Protein AF-D8TR05-F1 (afdb_monomer_lite)

Secondary structure (DSSP, 8-state):
---HHHHHHHHHHHHHHHHHHHHHTTTTPBS-GGG--TTS---TT-TT-GGGGTT-S----HHHHHHHHHHHTHHHHSS---S--HHHHHHT---EESSGGG--TT-EEEEEEEESSTTSPP-GGGEEEEEEEEETTTSBEEEE---TTSB-EEESBS----SSEEEEEEEEE--HHHHTT----S-GGGGS--PPPHHHHHHHHHHHHHHHHSS-------

Organism: NCBI:txid3068

Sequence (222 aa):
MPDNNAWEEERRARLRALFVETAKGFIGVPYARKHHDQHHCTCEGCSTSGRQLYHSPMFLDCCGLVRRVARALHPELGFRLGPGNQAYQYDTLPIRLANAAQLKPGDLVFYSGTYYDPGSRRHAFDMTHVEIFVGGHSGEATIGSRERYKWVMQYDSYRFKSQRWKLHSYHFCSIDSWLDGLCVPQHPELWRPRRRSKQQQDQQGSAEARERRGGSAAGGRL

pLDDT: mean 85.29, std 18.31, range [36.19, 98.81]

Radius of gyration: 23.06 Å; chains: 1; bounding box: 78×63×52 Å

Foldseek 3Di:
DPDPVVVLVVLLVVVLVQLLVLLVVFFQAAADLVLADCPFDDDDPPPRHQNVNNPPPDHAAQQRSSQVSLQVCCVQLVDHDDPDGPVLVVQQFPAWDPDLLPDDQQWKKWWAFAWPDPPDDADPVNTDGMWTAHCPPLHAKTFGNQDNRGGTDIDSHPDDDHPTTDTDDIIITGCVCSSVSRRDGPCVVSVDPPDDPVVVVVVVVVVVVVVVVVPPPDDDDD

InterPro domains:
  IPR038765 Papain-like cysteine peptidase superfamily [SSF54001] (16-137)

Structure (mmCIF, N/CA/C/O backbone):
data_AF-D8TR05-F1
#
_entry.id   AF-D8TR05-F1
#
loop_
_atom_site.group_PDB
_atom_site.id
_atom_site.type_symbol
_atom_site.label_atom_id
_atom_site.label_alt_id
_atom_site.label_comp_id
_atom_site.label_asym_id
_atom_site.label_entity_id
_atom_site.label_seq_id
_atom_site.pdbx_PDB_ins_code
_atom_site.Cartn_x
_atom_site.Cartn_y
_atom_site.Cartn_z
_atom_site.occupancy
_atom_site.B_iso_or_equiv
_atom_site.auth_seq_id
_atom_site.auth_comp_id
_atom_site.auth_asym_id
_atom_site.auth_atom_id
_atom_site.pdbx_PDB_model_num
ATOM 1 N N . MET A 1 1 ? -19.909 4.948 33.176 1.00 48.06 1 MET A N 1
ATOM 2 C CA . MET A 1 1 ? -18.892 4.268 32.352 1.00 48.06 1 MET A CA 1
ATOM 3 C C . MET A 1 1 ? -18.858 5.010 31.032 1.00 48.06 1 MET A C 1
ATOM 5 O O . MET A 1 1 ? -19.927 5.109 30.440 1.00 48.06 1 MET A O 1
ATOM 9 N N . PRO A 1 2 ? -17.740 5.636 30.630 1.00 53.16 2 PRO A N 1
ATOM 10 C CA . PRO A 1 2 ? -17.643 6.196 29.286 1.00 53.16 2 PRO A CA 1
ATOM 11 C C . PRO A 1 2 ? -17.927 5.094 28.259 1.00 53.16 2 PRO A C 1
ATOM 13 O O . PRO A 1 2 ? -17.635 3.922 28.503 1.00 53.16 2 PRO A O 1
ATOM 16 N N . ASP A 1 3 ? -18.578 5.478 27.167 1.00 67.56 3 ASP A N 1
ATOM 17 C CA . ASP A 1 3 ? -19.047 4.572 26.126 1.00 67.56 3 ASP A CA 1
ATOM 18 C C . ASP A 1 3 ? -17.848 3.841 25.501 1.00 67.56 3 ASP A C 1
ATOM 20 O O . ASP A 1 3 ? -16.981 4.463 24.884 1.00 67.56 3 ASP A O 1
ATOM 24 N N . ASN A 1 4 ? -17.763 2.524 25.714 1.00 74.88 4 ASN A N 1
ATOM 25 C CA . ASN A 1 4 ? -16.612 1.696 25.334 1.00 74.88 4 ASN A CA 1
ATOM 26 C C . ASN A 1 4 ? -16.317 1.781 23.822 1.00 74.88 4 ASN A C 1
ATOM 28 O O . ASN A 1 4 ? -15.189 1.561 23.390 1.00 74.88 4 ASN A O 1
ATOM 32 N N . ASN A 1 5 ? -17.326 2.145 23.024 1.00 81.00 5 ASN A N 1
ATOM 33 C CA . ASN A 1 5 ? -17.203 2.318 21.583 1.00 81.00 5 ASN A CA 1
ATOM 34 C C . ASN A 1 5 ? -16.422 3.587 21.188 1.00 81.00 5 ASN A C 1
ATOM 36 O O . ASN A 1 5 ? -15.602 3.545 20.275 1.00 81.00 5 ASN A O 1
ATOM 40 N N . ALA A 1 6 ? -16.609 4.702 21.904 1.00 87.12 6 ALA A N 1
ATOM 41 C CA . ALA A 1 6 ? -15.938 5.965 21.580 1.00 87.12 6 ALA A CA 1
ATOM 42 C C . ALA A 1 6 ? -14.413 5.865 21.757 1.00 87.12 6 ALA A C 1
ATOM 44 O O . ALA A 1 6 ? -13.647 6.341 20.920 1.00 87.12 6 ALA A O 1
ATOM 45 N N . TRP A 1 7 ? -13.964 5.178 22.813 1.00 88.31 7 TRP A N 1
ATOM 46 C CA . TRP A 1 7 ? -12.537 4.961 23.060 1.00 88.31 7 TRP A CA 1
ATOM 47 C C . TRP A 1 7 ? -11.876 4.088 21.982 1.00 88.31 7 TRP A C 1
ATOM 49 O O . TRP A 1 7 ? -10.757 4.377 21.553 1.00 88.31 7 TRP A O 1
ATOM 59 N N . GLU A 1 8 ? -12.558 3.043 21.506 1.00 90.38 8 GLU A N 1
ATOM 60 C CA . GLU A 1 8 ? -12.042 2.191 20.428 1.00 90.38 8 GLU A CA 1
ATOM 61 C C . GLU A 1 8 ? -11.934 2.949 19.099 1.00 90.38 8 GLU A C 1
ATOM 63 O O . GLU A 1 8 ? -10.938 2.817 18.381 1.00 90.38 8 GLU A O 1
ATOM 68 N N . GLU A 1 9 ? -12.915 3.793 18.779 1.00 92.19 9 GLU A N 1
ATOM 69 C CA . GLU A 1 9 ? -12.875 4.645 17.587 1.00 92.19 9 GLU A CA 1
ATOM 70 C C . GLU A 1 9 ? -11.710 5.645 17.640 1.00 92.19 9 GLU A C 1
ATOM 72 O O . GLU A 1 9 ? -10.947 5.757 16.673 1.00 92.19 9 GLU A O 1
ATOM 77 N N . GLU A 1 10 ? -11.502 6.307 18.782 1.00 94.62 10 GLU A N 1
ATOM 78 C CA . GLU A 1 10 ? -10.351 7.190 19.007 1.00 94.62 10 GLU A CA 1
ATOM 79 C C . GLU A 1 10 ? -9.020 6.433 18.904 1.00 94.62 10 GLU A C 1
ATOM 81 O O . GLU A 1 10 ? -8.076 6.893 18.247 1.00 94.62 10 GLU A O 1
ATOM 86 N N . ARG A 1 11 ? -8.939 5.234 19.496 1.00 95.50 11 ARG A N 1
ATOM 87 C CA . ARG A 1 11 ? -7.759 4.365 19.410 1.00 95.50 11 ARG A CA 1
ATOM 88 C C . ARG A 1 11 ? -7.450 4.011 17.956 1.00 95.50 11 ARG A C 1
ATOM 90 O O . ARG A 1 11 ? -6.298 4.164 17.535 1.00 95.50 11 ARG A O 1
ATOM 97 N N . ARG A 1 12 ? -8.446 3.579 17.176 1.00 96.44 12 ARG A N 1
ATOM 98 C CA . ARG A 1 12 ? -8.283 3.264 15.746 1.00 96.44 12 ARG A CA 1
ATOM 99 C C . ARG A 1 12 ? -7.845 4.487 14.953 1.00 96.44 12 ARG A C 1
ATOM 101 O O . ARG A 1 12 ? -6.897 4.386 14.176 1.00 96.44 12 ARG A O 1
ATOM 108 N N . ALA A 1 13 ? -8.474 5.641 15.167 1.00 97.00 13 ALA A N 1
ATOM 109 C CA . ALA A 1 13 ? -8.104 6.884 14.495 1.00 97.00 13 ALA A CA 1
ATOM 110 C C . ALA A 1 13 ? -6.637 7.261 14.768 1.00 97.00 13 ALA A C 1
ATOM 112 O O . ALA A 1 13 ? -5.890 7.566 13.834 1.00 97.00 13 ALA A O 1
ATOM 113 N N . ARG A 1 14 ? -6.188 7.143 16.024 1.00 97.88 14 ARG A N 1
ATOM 114 C CA . ARG A 1 14 ? -4.791 7.384 16.412 1.00 97.88 14 ARG A CA 1
ATOM 115 C C . ARG A 1 14 ? -3.824 6.416 15.731 1.00 97.88 14 ARG A C 1
ATOM 117 O O . ARG A 1 14 ? -2.815 6.849 15.178 1.00 97.88 14 ARG A O 1
ATOM 12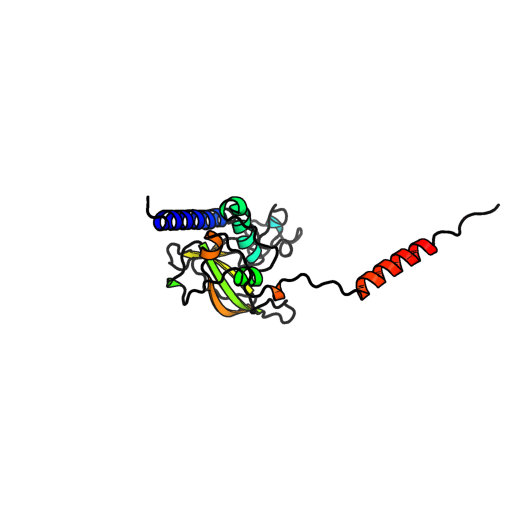4 N N . LEU A 1 15 ? -4.111 5.113 15.757 1.00 98.25 15 LEU A N 1
ATOM 125 C CA . LEU A 1 15 ? -3.249 4.098 15.136 1.00 98.25 15 LEU A CA 1
ATOM 126 C C . LEU A 1 15 ? -3.170 4.266 13.617 1.00 98.25 15 LEU A C 1
ATOM 128 O O . LEU A 1 15 ? -2.102 4.122 13.026 1.00 98.25 15 LEU A O 1
ATOM 132 N N . ARG A 1 16 ? -4.287 4.629 12.991 1.00 98.31 16 ARG A N 1
ATOM 133 C CA . ARG A 1 16 ? -4.364 4.945 11.569 1.00 98.31 16 ARG A CA 1
ATOM 134 C C . ARG A 1 16 ? -3.500 6.154 11.208 1.00 98.31 16 ARG A C 1
ATOM 136 O O . ARG A 1 16 ? -2.728 6.081 10.252 1.00 98.31 16 ARG A O 1
ATOM 143 N N . ALA A 1 17 ? -3.569 7.228 11.995 1.00 98.19 17 ALA A N 1
ATOM 144 C CA . ALA A 1 17 ? -2.701 8.391 11.823 1.00 98.19 17 ALA A CA 1
ATOM 145 C C . ALA A 1 17 ? -1.217 8.011 11.974 1.00 98.19 17 ALA A C 1
ATOM 147 O O . ALA A 1 17 ? -0.410 8.337 11.106 1.00 98.19 17 ALA A O 1
ATOM 148 N N . LEU A 1 18 ? -0.869 7.233 13.008 1.00 98.31 18 LEU A N 1
ATOM 149 C CA . LEU A 1 18 ? 0.494 6.726 13.209 1.00 98.31 18 LEU A CA 1
ATOM 150 C C . LEU A 1 18 ? 0.981 5.873 12.033 1.00 98.31 18 LEU A C 1
ATOM 152 O O . LEU A 1 18 ? 2.141 5.991 11.642 1.00 98.31 18 LEU A O 1
ATOM 156 N N . PHE A 1 19 ? 0.118 5.043 11.444 1.00 98.62 19 PHE A N 1
ATOM 157 C CA . PHE A 1 19 ? 0.453 4.234 10.270 1.00 98.62 19 PHE A CA 1
ATOM 158 C C . PHE A 1 19 ? 0.841 5.110 9.075 1.00 98.62 19 PHE A C 1
ATOM 160 O O . PHE A 1 19 ? 1.867 4.867 8.436 1.00 98.62 19 PHE A O 1
ATOM 167 N N . VAL A 1 20 ? 0.066 6.165 8.808 1.00 98.50 20 VAL A N 1
ATOM 168 C CA . VAL A 1 20 ? 0.349 7.126 7.732 1.00 98.50 20 VAL A CA 1
ATOM 169 C C . VAL A 1 20 ? 1.626 7.921 8.007 1.00 98.50 20 VAL A C 1
ATOM 171 O O . VAL A 1 20 ? 2.479 8.011 7.126 1.00 98.50 20 VAL A O 1
ATOM 174 N N . GLU A 1 21 ? 1.803 8.459 9.214 1.00 98.38 21 GLU A N 1
ATOM 175 C CA . GLU A 1 21 ? 3.010 9.219 9.576 1.00 98.38 21 GLU A CA 1
ATOM 176 C C . GLU A 1 21 ? 4.272 8.351 9.513 1.00 98.38 21 GLU A C 1
ATOM 178 O O . GLU A 1 21 ? 5.294 8.749 8.952 1.00 98.38 21 GLU A O 1
ATOM 183 N N . THR A 1 22 ? 4.178 7.106 9.977 1.00 98.38 22 THR A N 1
ATOM 184 C CA . THR A 1 22 ? 5.267 6.132 9.859 1.00 98.38 22 THR A CA 1
ATOM 185 C C . THR A 1 22 ? 5.601 5.849 8.393 1.00 98.38 22 THR A C 1
ATOM 187 O O . THR A 1 22 ? 6.774 5.752 8.038 1.00 98.38 22 THR A O 1
ATOM 190 N N . ALA A 1 23 ? 4.597 5.747 7.515 1.00 98.44 23 ALA A N 1
ATOM 191 C CA . ALA A 1 23 ? 4.811 5.572 6.079 1.00 98.44 23 ALA A CA 1
ATOM 192 C C . ALA A 1 23 ? 5.511 6.777 5.435 1.00 98.44 23 ALA A C 1
ATOM 194 O O . ALA A 1 23 ? 6.424 6.586 4.628 1.00 98.44 23 ALA A O 1
ATOM 195 N N . LYS A 1 24 ? 5.136 8.005 5.821 1.00 98.12 24 LYS A N 1
ATOM 196 C CA . LYS A 1 24 ? 5.794 9.239 5.358 1.00 98.12 24 LYS A CA 1
ATOM 197 C C . LYS A 1 24 ? 7.275 9.276 5.733 1.00 98.12 24 LYS A C 1
ATOM 199 O O . LYS A 1 24 ? 8.087 9.699 4.917 1.00 98.12 24 LYS A O 1
ATOM 204 N N . GLY A 1 25 ? 7.644 8.749 6.903 1.00 97.81 25 GLY A N 1
ATOM 205 C CA . GLY A 1 25 ? 9.042 8.630 7.336 1.00 97.81 25 GLY A CA 1
ATOM 206 C C . GLY A 1 25 ? 9.928 7.754 6.436 1.00 97.81 25 GLY A C 1
ATOM 207 O O . GLY A 1 25 ? 11.150 7.819 6.540 1.00 97.81 25 GLY A O 1
ATOM 208 N N . PHE A 1 26 ? 9.342 6.953 5.539 1.00 97.00 26 PHE A N 1
ATOM 209 C CA . PHE A 1 26 ? 10.082 6.150 4.560 1.00 97.00 26 PHE A CA 1
ATOM 210 C C . PHE A 1 26 ? 10.180 6.791 3.170 1.00 97.00 26 PHE A C 1
ATOM 212 O O . PHE A 1 26 ? 10.792 6.187 2.288 1.00 97.00 26 PHE A O 1
ATOM 219 N N . ILE A 1 27 ? 9.611 7.980 2.944 1.00 95.31 27 ILE A N 1
ATOM 220 C CA . ILE A 1 27 ? 9.782 8.706 1.678 1.00 95.31 27 ILE A CA 1
ATOM 221 C C . ILE A 1 27 ? 11.279 8.946 1.430 1.00 95.31 27 ILE A C 1
ATOM 223 O O . ILE A 1 27 ? 12.020 9.329 2.330 1.00 95.31 27 ILE A O 1
ATOM 227 N N . GLY A 1 28 ? 11.731 8.678 0.203 1.00 90.62 28 GLY A N 1
ATOM 228 C CA . GLY A 1 28 ? 13.149 8.744 -0.169 1.00 90.62 28 GLY A CA 1
ATOM 229 C C . GLY A 1 28 ? 13.908 7.421 -0.034 1.00 90.62 28 GLY A C 1
ATOM 230 O O . GLY A 1 28 ? 15.005 7.299 -0.575 1.00 90.62 28 GLY A O 1
ATOM 231 N N . VAL A 1 29 ? 13.333 6.389 0.602 1.00 92.31 29 VAL A N 1
ATOM 232 C CA . VAL A 1 29 ? 13.989 5.074 0.689 1.00 92.31 29 VAL A CA 1
ATOM 233 C C . VAL A 1 29 ? 13.988 4.371 -0.679 1.00 92.31 29 VAL A C 1
ATOM 235 O O . VAL A 1 29 ? 12.915 4.190 -1.257 1.00 92.31 29 VAL A O 1
ATOM 238 N N . PRO A 1 30 ? 15.144 3.927 -1.204 1.00 90.44 30 PRO A N 1
ATOM 239 C CA . PRO A 1 30 ? 15.249 3.341 -2.544 1.00 90.44 30 PRO A CA 1
ATOM 240 C C . PRO A 1 30 ? 14.467 2.038 -2.747 1.00 90.44 30 PRO A C 1
ATOM 242 O O . PRO A 1 30 ? 14.275 1.245 -1.818 1.00 90.44 30 PRO A O 1
ATOM 245 N N . TYR A 1 31 ? 14.070 1.766 -3.991 1.00 88.00 31 TYR A N 1
ATOM 246 C CA . TYR A 1 31 ? 13.418 0.513 -4.369 1.00 88.00 31 TYR A CA 1
ATOM 247 C C . TYR A 1 31 ? 14.422 -0.649 -4.409 1.00 88.00 31 TYR A C 1
ATOM 249 O O . TYR A 1 31 ? 15.450 -0.550 -5.047 1.00 88.00 31 TYR A O 1
ATOM 257 N N . ALA A 1 32 ? 14.117 -1.784 -3.771 1.00 82.31 32 ALA A N 1
ATOM 258 C CA . ALA A 1 32 ? 14.878 -3.052 -3.784 1.00 82.31 32 ALA A CA 1
ATOM 259 C C . ALA A 1 32 ? 16.314 -3.046 -4.380 1.00 82.31 32 ALA A C 1
ATOM 261 O O . ALA A 1 32 ? 16.506 -3.044 -5.598 1.00 82.31 32 ALA A O 1
ATOM 262 N N . ARG A 1 33 ? 17.317 -3.249 -3.513 1.00 83.12 33 ARG A N 1
ATOM 263 C CA . ARG A 1 33 ? 18.763 -3.196 -3.810 1.00 83.12 33 ARG A CA 1
ATOM 264 C C . ARG A 1 33 ? 19.224 -3.816 -5.130 1.00 83.12 33 ARG A C 1
ATOM 266 O O . ARG A 1 33 ? 20.104 -3.262 -5.765 1.00 83.12 33 ARG A O 1
ATOM 273 N N . LYS A 1 34 ? 18.640 -4.938 -5.567 1.00 81.31 34 LYS A N 1
ATOM 274 C CA . LYS A 1 34 ? 19.016 -5.635 -6.817 1.00 81.31 34 LYS A CA 1
ATOM 275 C C . LYS A 1 34 ? 18.894 -4.785 -8.092 1.00 81.31 34 LYS A C 1
ATOM 277 O O . LYS A 1 34 ? 19.379 -5.199 -9.136 1.00 81.31 34 LYS A O 1
ATOM 282 N N . HIS A 1 35 ? 18.178 -3.663 -8.033 1.00 76.31 35 HIS A N 1
ATOM 283 C CA . HIS A 1 35 ? 18.024 -2.727 -9.149 1.00 76.31 35 HIS A CA 1
ATOM 284 C C . HIS A 1 35 ? 19.043 -1.580 -9.122 1.00 76.31 35 HIS A C 1
ATOM 286 O O . HIS A 1 35 ? 19.056 -0.748 -10.026 1.00 76.31 35 HIS A O 1
ATOM 292 N N . HIS A 1 36 ? 19.905 -1.564 -8.108 1.00 71.94 36 HIS A N 1
ATOM 293 C CA . HIS A 1 36 ? 20.973 -0.603 -7.913 1.00 71.94 36 HIS A CA 1
ATOM 294 C C . HI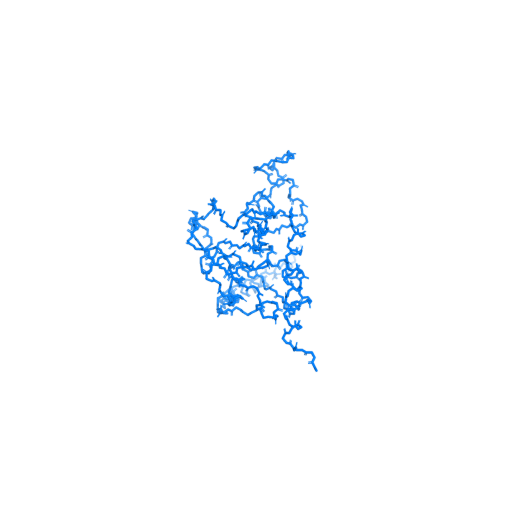S A 1 36 ? 22.307 -1.334 -8.088 1.00 71.94 36 HIS A C 1
ATOM 296 O O . HIS A 1 36 ? 22.506 -2.411 -7.528 1.00 71.94 36 HIS A O 1
ATOM 302 N N . ASP A 1 37 ? 23.207 -0.770 -8.886 1.00 67.31 37 ASP A N 1
ATOM 303 C CA . ASP A 1 37 ? 24.504 -1.363 -9.224 1.00 67.31 37 ASP A CA 1
ATOM 304 C C . ASP A 1 37 ? 25.613 -0.374 -8.854 1.00 67.31 37 ASP A C 1
ATOM 306 O O . ASP A 1 37 ? 25.506 0.818 -9.142 1.00 67.31 37 ASP A O 1
ATOM 310 N N . GLN A 1 38 ? 26.680 -0.874 -8.228 1.00 62.81 38 GLN A N 1
ATOM 311 C CA . GLN A 1 38 ? 27.861 -0.110 -7.834 1.00 62.81 38 GLN A CA 1
ATOM 312 C C . GLN A 1 38 ? 28.639 0.466 -9.026 1.00 62.81 38 GLN A C 1
ATOM 314 O O . GLN A 1 38 ? 29.563 1.239 -8.791 1.00 62.81 38 GLN A O 1
ATOM 319 N N . HIS A 1 39 ? 28.309 0.141 -10.281 1.00 61.50 39 HIS A N 1
ATOM 320 C CA . HIS A 1 39 ? 29.028 0.616 -11.470 1.00 61.50 39 HIS A CA 1
ATOM 321 C C . HIS A 1 39 ? 28.195 1.441 -12.463 1.00 61.50 39 HIS A C 1
ATOM 323 O O . HIS A 1 39 ? 28.768 2.140 -13.300 1.00 61.50 39 HIS A O 1
ATOM 329 N N . HIS A 1 40 ? 26.868 1.480 -12.320 1.00 52.91 40 HIS A N 1
ATOM 330 C CA . HIS A 1 40 ? 25.990 2.228 -13.226 1.00 52.91 40 HIS A CA 1
ATOM 331 C C . HIS A 1 40 ? 25.840 3.710 -12.816 1.00 52.91 40 HIS A C 1
ATOM 333 O O . HIS A 1 40 ? 24.881 4.074 -12.143 1.00 52.91 40 HIS A O 1
ATOM 339 N N . CYS A 1 41 ? 26.765 4.560 -13.292 1.00 53.72 41 CYS A N 1
ATOM 340 C CA . CYS A 1 41 ? 26.675 6.038 -13.383 1.00 53.72 41 CYS A CA 1
ATOM 341 C C . CYS A 1 41 ? 26.891 6.892 -12.105 1.00 53.72 41 CYS A C 1
ATOM 343 O O . CYS A 1 41 ? 26.495 6.525 -11.010 1.00 53.72 41 CYS A O 1
ATOM 345 N N . THR A 1 42 ? 27.538 8.055 -12.235 1.00 49.56 42 THR A N 1
ATOM 346 C CA . THR A 1 42 ? 27.980 8.931 -11.125 1.00 49.56 42 THR A CA 1
ATOM 347 C C . THR A 1 42 ? 27.211 10.250 -10.978 1.00 49.56 42 THR A C 1
ATOM 349 O O . THR A 1 42 ? 27.560 11.030 -10.097 1.00 49.56 42 THR A O 1
ATOM 352 N N . CYS A 1 43 ? 26.196 10.541 -11.799 1.00 51.47 43 CYS A N 1
ATOM 353 C CA . CYS A 1 43 ? 25.499 11.830 -11.727 1.00 51.47 43 CYS A CA 1
ATOM 354 C C . CYS A 1 43 ? 24.353 11.856 -10.700 1.00 51.47 43 CYS A C 1
ATOM 356 O O . CYS A 1 43 ? 23.596 10.892 -10.556 1.00 51.47 43 CYS A O 1
ATOM 358 N N . GLU A 1 44 ? 24.223 12.992 -10.007 1.00 45.12 44 GLU A N 1
ATOM 359 C CA . GLU A 1 44 ? 23.048 13.341 -9.202 1.00 45.12 44 GLU A CA 1
ATOM 360 C C . GLU A 1 44 ? 21.808 13.472 -10.083 1.00 45.12 44 GLU A C 1
ATOM 362 O O . GLU A 1 44 ? 21.834 14.128 -11.120 1.00 45.12 44 GLU A O 1
ATOM 367 N N . GLY A 1 45 ? 20.710 12.834 -9.669 1.00 49.81 45 GLY A N 1
ATOM 368 C CA . GLY A 1 45 ? 19.403 13.007 -10.311 1.00 49.81 45 GLY A CA 1
ATOM 369 C C . GLY A 1 45 ? 19.181 12.217 -11.605 1.00 49.81 45 GLY A C 1
ATOM 370 O O . GLY A 1 45 ? 18.198 12.461 -12.304 1.00 49.81 45 GLY A O 1
ATOM 371 N N . CYS A 1 46 ? 20.038 11.248 -11.935 1.00 52.84 46 CYS A N 1
ATOM 372 C CA . CYS A 1 46 ? 19.822 10.395 -13.101 1.00 52.84 46 CYS A CA 1
ATOM 373 C C . CYS A 1 46 ? 18.591 9.495 -12.911 1.00 52.84 46 CYS A C 1
ATOM 375 O O . CYS A 1 46 ? 18.605 8.552 -12.120 1.00 52.84 46 CYS A O 1
ATOM 377 N N . SER A 1 47 ? 17.532 9.741 -13.681 1.00 48.47 47 SER A N 1
ATOM 378 C CA . SER A 1 47 ? 16.300 8.937 -13.689 1.00 48.47 47 SER A CA 1
ATOM 379 C C . SER A 1 47 ? 16.488 7.505 -14.218 1.00 48.47 47 SER A C 1
ATOM 381 O O . SER A 1 47 ? 15.549 6.708 -14.184 1.00 48.47 47 SER A O 1
ATOM 383 N N . THR A 1 48 ? 17.691 7.165 -14.693 1.00 48.75 48 THR A N 1
ATOM 384 C CA . THR A 1 48 ? 18.018 5.905 -15.373 1.00 48.75 48 THR A CA 1
ATOM 385 C C . THR A 1 48 ? 19.099 5.061 -14.691 1.00 48.75 48 THR A C 1
ATOM 387 O O . THR A 1 48 ? 19.349 3.950 -15.157 1.00 48.75 48 THR A O 1
ATOM 390 N N . SER A 1 49 ? 19.729 5.495 -13.589 1.00 51.78 49 SER A N 1
ATOM 391 C CA . SER A 1 49 ? 20.880 4.756 -13.037 1.00 51.78 49 SER A CA 1
ATOM 392 C C . SER A 1 49 ? 20.981 4.757 -11.506 1.00 51.78 49 SER A C 1
ATOM 394 O O . SER A 1 49 ? 21.165 5.789 -10.868 1.00 51.78 49 SER A O 1
ATOM 396 N N . GLY A 1 50 ? 20.907 3.559 -10.918 1.00 52.25 50 GLY A N 1
ATOM 397 C CA . GLY A 1 50 ? 20.735 3.323 -9.482 1.00 52.25 50 GLY A CA 1
ATOM 398 C C . GLY A 1 50 ? 21.982 3.369 -8.585 1.00 52.25 50 GLY A C 1
ATOM 399 O O . GLY A 1 50 ? 21.861 2.997 -7.419 1.00 52.25 50 GLY A O 1
ATOM 400 N N . ARG A 1 51 ? 23.162 3.788 -9.056 1.00 53.22 51 ARG A N 1
ATOM 401 C CA . ARG A 1 51 ? 24.425 3.689 -8.289 1.00 53.22 51 ARG A CA 1
ATOM 402 C C . ARG A 1 51 ? 24.494 4.561 -7.039 1.00 53.22 51 ARG A C 1
ATOM 404 O O . ARG A 1 51 ? 25.029 4.100 -6.035 1.00 53.22 51 ARG A O 1
ATOM 411 N N . GLN A 1 52 ? 23.910 5.763 -7.050 1.00 58.66 52 GLN A N 1
ATOM 412 C CA . GLN A 1 52 ? 23.918 6.655 -5.875 1.00 58.66 52 GLN A CA 1
ATOM 413 C C . GLN A 1 52 ? 23.240 6.036 -4.646 1.00 58.66 52 GLN A C 1
ATOM 415 O O . GLN A 1 52 ? 23.584 6.342 -3.510 1.00 58.66 52 GLN A O 1
ATOM 420 N N . LEU A 1 53 ? 22.305 5.118 -4.881 1.00 67.19 53 LEU A N 1
ATOM 421 C CA . LEU A 1 53 ? 21.486 4.505 -3.848 1.00 67.19 53 LEU A CA 1
ATOM 422 C C . LEU A 1 53 ? 21.993 3.112 -3.450 1.00 67.19 53 LEU A C 1
ATOM 424 O O . LEU A 1 53 ? 21.457 2.517 -2.526 1.00 67.19 53 LEU A O 1
ATOM 428 N N . TYR A 1 54 ? 23.035 2.572 -4.099 1.00 70.12 54 TYR A N 1
ATOM 429 C CA . TYR A 1 54 ? 23.522 1.207 -3.842 1.00 70.12 54 TYR A CA 1
ATOM 430 C C . TYR A 1 54 ? 24.022 0.993 -2.405 1.00 70.12 54 TYR A C 1
ATOM 432 O O . TYR A 1 54 ? 23.863 -0.094 -1.840 1.00 70.12 54 TYR A O 1
ATOM 440 N N . HIS A 1 55 ? 24.608 2.035 -1.813 1.00 74.75 55 HIS A N 1
ATOM 441 C CA . HIS A 1 55 ? 25.100 2.030 -0.436 1.00 74.75 55 HIS A CA 1
ATOM 442 C C . HIS A 1 55 ? 24.046 2.481 0.583 1.00 74.75 55 HIS A C 1
ATOM 444 O O . HIS A 1 55 ? 24.365 2.609 1.765 1.00 74.75 55 HIS A O 1
ATOM 450 N N . SER A 1 56 ? 22.796 2.710 0.164 1.00 83.19 56 SER A N 1
ATOM 451 C CA . SER A 1 56 ? 21.734 3.074 1.095 1.00 83.19 56 SER A CA 1
ATOM 452 C C . SER A 1 56 ? 21.536 1.978 2.151 1.00 83.19 56 SER A C 1
ATOM 454 O O . SER A 1 56 ? 21.575 0.785 1.839 1.00 83.19 56 SER A O 1
ATOM 456 N N . PRO A 1 57 ? 21.291 2.356 3.417 1.00 87.44 57 PRO A N 1
ATOM 457 C CA . PRO A 1 57 ? 21.175 1.397 4.516 1.00 87.44 57 PRO A CA 1
ATOM 458 C C . PRO A 1 57 ? 19.903 0.542 4.424 1.00 87.44 57 PRO A C 1
ATOM 460 O O . PRO A 1 57 ? 19.786 -0.484 5.094 1.00 87.44 57 PRO A O 1
ATOM 463 N N . MET A 1 58 ? 18.928 0.965 3.615 1.00 90.94 58 MET A N 1
ATOM 464 C CA . MET A 1 58 ? 17.627 0.325 3.490 1.00 90.94 58 MET A CA 1
ATOM 465 C C . MET A 1 58 ? 17.104 0.429 2.064 1.00 90.94 58 MET A C 1
ATOM 467 O O . MET A 1 58 ? 17.320 1.427 1.386 1.00 90.94 58 MET A O 1
ATOM 471 N N . PHE A 1 59 ? 16.370 -0.602 1.653 1.00 92.44 59 PHE A N 1
ATOM 472 C CA . PHE A 1 59 ? 15.633 -0.641 0.400 1.00 92.44 59 PHE A CA 1
ATOM 473 C C . PHE A 1 59 ? 14.254 -1.233 0.657 1.00 92.44 59 PHE A C 1
ATOM 475 O O . PHE A 1 59 ? 14.136 -2.219 1.390 1.00 92.44 59 PHE A O 1
ATOM 482 N N . LEU A 1 60 ? 13.224 -0.668 0.038 1.00 94.19 60 LEU A N 1
ATOM 483 C CA . LEU A 1 60 ? 11.840 -1.089 0.230 1.00 94.19 60 LEU A CA 1
ATOM 484 C C . LEU A 1 60 ? 11.162 -1.254 -1.128 1.00 94.19 60 LEU A C 1
ATOM 486 O O . LEU A 1 60 ? 10.980 -0.292 -1.867 1.00 94.19 60 LEU A O 1
ATOM 490 N N . ASP A 1 61 ? 10.774 -2.486 -1.460 1.00 94.94 61 ASP A N 1
ATOM 491 C CA . ASP A 1 61 ? 9.770 -2.720 -2.501 1.00 94.94 61 ASP A CA 1
ATOM 492 C C . ASP A 1 61 ? 8.357 -2.423 -1.961 1.00 94.94 61 ASP A C 1
ATOM 494 O O . ASP A 1 61 ? 8.186 -2.020 -0.810 1.00 94.94 61 ASP A O 1
ATOM 498 N N . CYS A 1 62 ? 7.326 -2.593 -2.790 1.00 96.25 62 CYS A N 1
ATOM 499 C CA . CYS A 1 62 ? 5.954 -2.221 -2.438 1.00 96.25 62 CYS A CA 1
ATOM 500 C C . CYS A 1 62 ? 5.435 -2.925 -1.175 1.00 96.25 62 CYS A C 1
ATOM 502 O O . CYS A 1 62 ? 5.003 -2.271 -0.227 1.00 96.25 62 CYS A O 1
ATOM 504 N N . CYS A 1 63 ? 5.551 -4.253 -1.104 1.00 97.25 63 CYS A N 1
ATOM 505 C CA . CYS A 1 63 ? 5.170 -4.997 0.096 1.00 97.25 63 CYS A CA 1
ATOM 506 C C . CYS A 1 63 ? 6.170 -4.799 1.249 1.00 97.25 63 CYS A C 1
ATOM 508 O O . CYS A 1 63 ? 5.788 -4.857 2.417 1.00 97.25 63 CYS A O 1
ATOM 510 N N . GLY A 1 64 ? 7.444 -4.545 0.947 1.00 97.44 64 GLY A N 1
ATOM 511 C CA . GLY A 1 64 ? 8.501 -4.160 1.877 1.00 97.44 64 GLY A CA 1
ATOM 512 C C . GLY A 1 64 ? 8.154 -2.923 2.678 1.00 97.44 64 GLY A C 1
ATOM 513 O O . GLY A 1 64 ? 8.263 -2.967 3.902 1.00 97.44 64 GLY A O 1
ATOM 514 N N . LEU A 1 65 ? 7.677 -1.877 2.005 1.00 98.25 65 LEU A N 1
ATOM 515 C CA . LEU A 1 65 ? 7.218 -0.638 2.624 1.00 98.25 65 LEU A CA 1
ATOM 516 C C . LEU A 1 65 ? 6.097 -0.906 3.632 1.00 98.25 65 LEU A C 1
ATOM 518 O O . LEU A 1 65 ? 6.279 -0.652 4.820 1.00 98.25 65 LEU A O 1
ATOM 522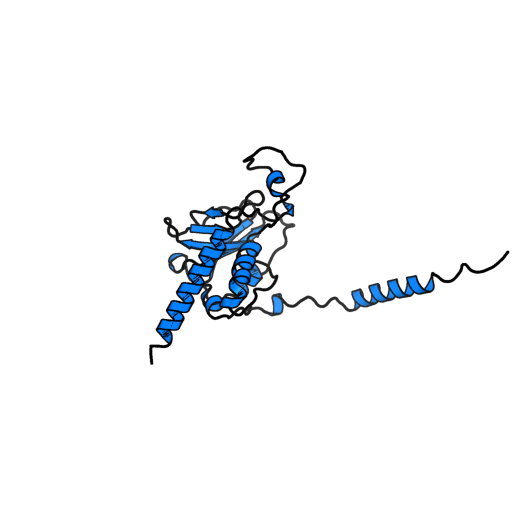 N N . VAL A 1 66 ? 4.988 -1.507 3.190 1.00 98.50 66 VAL A N 1
ATOM 523 C CA . VAL A 1 66 ? 3.840 -1.828 4.061 1.00 98.50 66 VAL A CA 1
ATOM 524 C C . VAL A 1 66 ? 4.277 -2.683 5.252 1.00 98.50 66 VAL A C 1
ATOM 526 O O . VAL A 1 66 ? 3.916 -2.418 6.398 1.00 98.50 66 VAL A O 1
ATOM 529 N N . ARG A 1 67 ? 5.126 -3.689 5.006 1.00 98.25 67 ARG A N 1
ATOM 530 C CA . ARG A 1 67 ? 5.649 -4.565 6.059 1.00 98.25 67 ARG A CA 1
ATOM 531 C C . ARG A 1 67 ? 6.513 -3.813 7.056 1.00 98.25 67 ARG A C 1
ATOM 533 O O . ARG A 1 67 ? 6.459 -4.118 8.244 1.00 98.25 67 ARG A O 1
ATOM 540 N N . ARG A 1 68 ? 7.345 -2.886 6.586 1.00 97.75 68 ARG A N 1
ATOM 541 C CA . ARG A 1 68 ? 8.224 -2.096 7.443 1.00 97.75 68 ARG A CA 1
ATOM 542 C C . ARG A 1 68 ? 7.410 -1.153 8.324 1.00 97.75 68 ARG A C 1
ATOM 544 O O . ARG A 1 68 ? 7.683 -1.123 9.518 1.00 97.75 68 ARG A O 1
ATOM 551 N N . VAL A 1 69 ? 6.393 -0.494 7.766 1.00 98.44 69 VAL A N 1
ATOM 552 C CA . VAL A 1 69 ? 5.453 0.366 8.504 1.00 98.44 69 VAL A CA 1
ATOM 553 C C . VAL A 1 69 ? 4.718 -0.432 9.583 1.00 98.44 69 VAL A C 1
ATOM 555 O O . VAL A 1 69 ? 4.841 -0.118 10.762 1.00 98.44 69 VAL A O 1
ATOM 558 N N . ALA A 1 70 ? 4.056 -1.535 9.217 1.00 98.12 70 ALA A N 1
ATOM 559 C CA . ALA A 1 70 ? 3.332 -2.365 10.182 1.00 98.12 70 ALA A CA 1
ATOM 560 C C . ALA A 1 70 ? 4.248 -2.937 11.281 1.00 98.12 70 ALA A C 1
ATOM 562 O O . ALA A 1 70 ? 3.859 -3.028 12.438 1.00 98.12 70 ALA A O 1
ATOM 563 N N . ARG A 1 71 ? 5.490 -3.316 10.946 1.00 97.62 71 ARG A N 1
ATOM 564 C CA . ARG A 1 71 ? 6.457 -3.824 11.937 1.00 97.62 71 ARG A CA 1
ATOM 565 C C . ARG A 1 71 ? 7.023 -2.743 12.850 1.00 97.62 71 ARG A C 1
ATOM 567 O O . ARG A 1 71 ? 7.427 -3.089 13.955 1.00 97.62 71 ARG A O 1
ATOM 574 N N . ALA A 1 72 ? 7.108 -1.496 12.393 1.00 97.44 72 ALA A N 1
ATOM 575 C CA . ALA A 1 72 ? 7.500 -0.378 13.247 1.00 97.44 72 ALA A CA 1
ATOM 576 C C . ALA A 1 72 ? 6.433 -0.114 14.319 1.00 97.44 72 ALA A C 1
ATOM 578 O O . ALA A 1 72 ? 6.793 0.188 15.448 1.00 97.44 72 ALA A O 1
ATOM 579 N N . LEU A 1 73 ? 5.160 -0.347 13.982 1.00 97.50 73 LEU A N 1
ATOM 580 C CA . LEU A 1 73 ? 4.015 -0.227 14.888 1.00 97.50 73 LEU A CA 1
ATOM 581 C C . LEU A 1 73 ? 3.643 -1.538 15.602 1.00 97.50 73 LEU A C 1
ATOM 583 O O . LEU A 1 73 ? 2.514 -1.719 16.049 1.00 97.50 73 LEU A O 1
ATOM 587 N N . HIS A 1 74 ? 4.562 -2.504 15.672 1.00 96.88 74 HIS A N 1
ATOM 588 C CA . HIS A 1 74 ? 4.302 -3.789 16.327 1.00 96.88 74 HIS A CA 1
ATOM 589 C C . HIS A 1 74 ? 3.831 -3.650 17.791 1.00 96.88 74 HIS A C 1
ATOM 591 O O . HIS A 1 74 ? 2.867 -4.333 18.144 1.00 96.88 74 HIS A O 1
ATOM 597 N N . PRO A 1 75 ? 4.467 -2.818 18.647 1.00 96.94 75 PRO A N 1
ATOM 598 C CA . PRO A 1 75 ? 4.022 -2.644 20.032 1.00 96.94 75 PRO A CA 1
ATOM 599 C C . PRO A 1 75 ? 2.573 -2.159 20.151 1.00 96.94 75 PRO A C 1
ATOM 601 O O . PRO A 1 75 ? 1.867 -2.551 21.073 1.00 96.94 75 PRO A O 1
ATOM 604 N N . GLU A 1 76 ? 2.122 -1.331 19.212 1.00 96.56 76 GLU A N 1
ATOM 605 C CA . GLU A 1 76 ? 0.806 -0.700 19.231 1.00 96.56 76 GLU A CA 1
ATOM 606 C C . GLU A 1 76 ? -0.270 -1.552 18.548 1.00 96.56 76 GLU A C 1
ATOM 608 O O . GLU A 1 76 ? -1.424 -1.562 18.985 1.00 96.56 76 GLU A O 1
ATOM 613 N N . LEU A 1 77 ? 0.104 -2.266 17.481 1.00 96.50 77 LEU A N 1
ATOM 614 C CA . LEU A 1 77 ? -0.781 -3.159 16.735 1.00 96.50 77 LEU A CA 1
ATOM 615 C C . LEU A 1 77 ? -0.948 -4.521 17.419 1.00 96.50 77 LEU A C 1
ATOM 617 O O . LEU A 1 77 ? -1.901 -5.227 17.124 1.00 96.50 77 LEU A O 1
ATOM 621 N N . GLY A 1 78 ? -0.039 -4.935 18.305 1.00 97.12 78 GLY A N 1
ATOM 622 C CA . GLY A 1 78 ? -0.147 -6.216 19.016 1.00 97.12 78 GLY A CA 1
ATOM 623 C C . GLY A 1 78 ? 0.117 -7.456 18.150 1.00 97.12 78 GLY A C 1
ATOM 624 O O . GLY A 1 78 ? -0.047 -8.582 18.615 1.00 97.12 78 GLY A O 1
ATOM 625 N N . PHE A 1 79 ? 0.566 -7.279 16.904 1.00 97.06 79 PHE A N 1
ATOM 626 C CA . PHE A 1 79 ? 0.989 -8.370 16.029 1.00 97.06 79 PHE A CA 1
ATOM 627 C C . PHE A 1 79 ? 2.198 -7.980 15.181 1.00 97.06 79 PHE A C 1
ATOM 629 O O . PHE A 1 79 ? 2.477 -6.807 14.925 1.00 97.06 79 PHE A O 1
ATOM 636 N N . ARG A 1 80 ? 2.899 -8.996 14.660 1.00 96.62 80 ARG A N 1
ATOM 637 C CA . ARG A 1 80 ? 4.008 -8.815 13.717 1.00 96.62 80 ARG A CA 1
ATOM 638 C C . ARG A 1 80 ? 3.652 -9.342 12.338 1.00 96.62 80 ARG A C 1
ATOM 640 O O . ARG A 1 80 ? 3.548 -10.549 12.143 1.00 96.62 80 ARG A O 1
ATOM 647 N N . LEU A 1 81 ? 3.571 -8.450 11.352 1.00 96.75 81 LEU A N 1
ATOM 648 C CA . LEU A 1 81 ? 3.308 -8.856 9.972 1.00 96.75 81 LEU A CA 1
ATOM 649 C C . LEU A 1 81 ? 4.421 -9.784 9.437 1.00 96.75 81 LEU A C 1
ATOM 651 O O . LEU A 1 81 ? 5.621 -9.459 9.482 1.00 96.75 81 LEU A O 1
ATOM 655 N N . GLY A 1 82 ? 4.017 -10.951 8.927 1.00 93.62 82 GLY A N 1
ATOM 656 C CA . GLY A 1 82 ? 4.904 -12.007 8.434 1.00 93.62 82 GLY A CA 1
ATOM 657 C C . GLY A 1 82 ? 5.769 -11.616 7.220 1.00 93.62 82 GLY A C 1
ATOM 658 O O . GLY A 1 82 ? 5.612 -10.538 6.642 1.00 93.62 82 GLY A O 1
ATOM 659 N N . PRO A 1 83 ? 6.733 -12.468 6.818 1.00 91.50 83 PRO A N 1
ATOM 660 C CA . PRO A 1 83 ? 7.645 -12.196 5.702 1.00 91.50 83 PRO A CA 1
ATOM 661 C C . PRO A 1 83 ? 7.015 -12.387 4.306 1.00 91.50 83 PRO A C 1
ATOM 663 O O . PRO A 1 83 ? 7.719 -12.235 3.312 1.00 91.50 83 PRO A O 1
ATOM 666 N N . GLY A 1 84 ? 5.724 -12.730 4.210 1.00 91.94 84 GLY A N 1
ATOM 667 C CA . GLY A 1 84 ? 5.023 -12.940 2.938 1.00 91.94 84 GLY A CA 1
ATOM 668 C C . GLY A 1 84 ? 4.942 -11.680 2.067 1.00 91.94 84 GLY A C 1
ATOM 669 O O . GLY A 1 84 ? 5.183 -10.573 2.542 1.00 91.94 84 GLY A O 1
ATOM 670 N N . ASN A 1 85 ? 4.619 -11.848 0.786 1.00 96.06 85 ASN A N 1
ATOM 671 C CA . ASN A 1 85 ? 4.557 -10.780 -0.225 1.00 96.06 85 ASN A CA 1
ATOM 672 C C . ASN A 1 85 ? 3.242 -9.962 -0.160 1.00 96.06 85 ASN A C 1
ATOM 674 O O . ASN A 1 85 ? 2.461 -10.103 0.777 1.00 96.06 85 ASN A O 1
ATOM 678 N N . GLN A 1 86 ? 2.976 -9.119 -1.163 1.00 97.19 86 GLN A N 1
ATOM 679 C CA . GLN A 1 86 ? 1.736 -8.337 -1.263 1.00 97.19 86 GLN A CA 1
ATOM 680 C C . GLN A 1 86 ? 0.467 -9.205 -1.248 1.00 97.19 86 GLN A C 1
ATOM 682 O O . GLN A 1 86 ? -0.536 -8.797 -0.680 1.00 97.19 86 GLN A O 1
ATOM 687 N N . ALA A 1 87 ? 0.505 -10.420 -1.804 1.00 98.06 87 ALA A N 1
ATOM 688 C CA . ALA A 1 87 ? -0.647 -11.320 -1.771 1.00 98.06 87 ALA A CA 1
ATOM 689 C C . ALA A 1 87 ? -0.942 -11.812 -0.344 1.00 98.06 87 ALA A C 1
ATOM 691 O O . ALA A 1 87 ? -2.100 -11.913 0.036 1.00 98.06 87 ALA A O 1
ATOM 692 N N . TYR A 1 88 ? 0.094 -12.049 0.468 1.00 98.06 88 TYR A N 1
ATOM 693 C CA . TYR A 1 88 ? -0.079 -12.374 1.887 1.00 98.06 88 TYR A CA 1
ATOM 694 C C . TYR A 1 88 ? -0.672 -11.196 2.668 1.00 98.06 88 TYR A C 1
ATOM 696 O O . TYR A 1 88 ? -1.584 -11.388 3.459 1.00 98.06 88 TYR A O 1
ATOM 704 N N . GLN A 1 89 ? -0.197 -9.973 2.417 1.00 98.38 89 GLN A N 1
ATOM 705 C CA . GLN A 1 89 ? -0.738 -8.765 3.059 1.00 98.38 89 GLN A CA 1
ATOM 706 C C . GLN A 1 89 ? -2.201 -8.514 2.691 1.00 98.38 89 GLN A C 1
ATOM 708 O O . GLN A 1 89 ? -2.988 -8.105 3.534 1.00 98.38 89 GLN A O 1
ATOM 713 N N . TYR A 1 90 ? -2.561 -8.768 1.434 1.00 98.62 90 TYR A N 1
ATOM 714 C CA . TYR A 1 90 ? -3.945 -8.718 0.979 1.00 98.62 90 TYR A CA 1
ATOM 715 C C . TYR A 1 90 ? -4.814 -9.727 1.731 1.00 98.62 90 TYR A C 1
ATOM 717 O O . TYR A 1 90 ? -5.924 -9.412 2.158 1.00 98.62 90 TYR A O 1
ATOM 725 N N . ASP A 1 91 ? -4.296 -10.939 1.910 1.00 98.25 91 ASP A N 1
ATOM 726 C CA . ASP A 1 91 ? -5.031 -12.038 2.518 1.00 98.25 91 ASP A CA 1
ATOM 727 C C . ASP A 1 91 ? -5.272 -11.849 4.023 1.00 98.25 91 ASP A C 1
ATOM 729 O O . ASP A 1 91 ? -6.273 -12.340 4.539 1.00 98.25 91 ASP A O 1
ATOM 733 N N . THR A 1 92 ? -4.404 -11.101 4.720 1.00 98.31 92 THR A N 1
ATOM 734 C CA . THR A 1 92 ? -4.549 -10.780 6.155 1.00 98.31 92 THR A CA 1
ATOM 735 C C . THR A 1 92 ? -5.482 -9.606 6.453 1.00 98.31 92 THR A C 1
ATOM 737 O O . THR A 1 92 ? -5.655 -9.241 7.616 1.00 98.31 92 THR A O 1
ATOM 740 N N . LEU A 1 93 ? -6.060 -8.989 5.427 1.00 98.31 93 LEU A N 1
ATOM 741 C CA . LEU A 1 93 ? -7.065 -7.942 5.553 1.00 98.31 93 LEU A CA 1
ATOM 742 C C . LEU A 1 93 ? -8.374 -8.534 5.044 1.00 98.31 93 LEU A C 1
ATOM 744 O O . LEU A 1 93 ? -8.418 -8.836 3.863 1.00 98.31 93 LEU A O 1
ATOM 748 N N . PRO A 1 94 ? -9.427 -8.741 5.847 1.00 97.81 94 PRO A N 1
ATOM 749 C CA . PRO A 1 94 ? -10.696 -9.286 5.355 1.00 97.81 94 PRO A CA 1
ATOM 750 C C . PRO A 1 94 ? -11.676 -8.208 4.872 1.00 97.81 94 PRO A C 1
ATOM 752 O O . PRO A 1 94 ? -12.549 -8.481 4.054 1.00 97.81 94 PRO A O 1
ATOM 755 N N . ILE A 1 95 ? -11.527 -6.962 5.330 1.00 98.38 95 ILE A N 1
ATOM 756 C CA . ILE A 1 95 ? -12.481 -5.888 5.031 1.00 98.38 95 ILE A CA 1
ATOM 757 C C . ILE A 1 95 ? -12.200 -5.332 3.628 1.00 98.38 95 ILE A C 1
ATOM 759 O O . ILE A 1 95 ? -11.195 -4.654 3.399 1.00 98.38 95 ILE A O 1
ATOM 763 N N . ARG A 1 96 ? -13.085 -5.648 2.677 1.00 98.19 96 ARG A N 1
ATOM 764 C CA . ARG A 1 96 ? -13.048 -5.176 1.283 1.00 98.19 96 ARG A CA 1
ATOM 765 C C . ARG A 1 96 ? -14.000 -4.000 1.106 1.00 98.19 96 ARG A C 1
ATOM 767 O O . ARG A 1 96 ? -15.161 -4.084 1.492 1.00 98.19 96 ARG A O 1
ATOM 774 N N . LEU A 1 97 ? -13.510 -2.928 0.497 1.00 98.31 97 LEU A N 1
ATOM 775 C CA . LEU A 1 97 ? -14.300 -1.746 0.171 1.00 98.31 97 LEU A CA 1
ATOM 776 C C . LEU A 1 97 ? -14.733 -1.810 -1.295 1.00 98.31 97 LEU A C 1
ATOM 778 O O . LEU A 1 97 ? -13.975 -2.255 -2.159 1.00 98.31 97 LEU A O 1
ATOM 782 N N . ALA A 1 98 ? -15.952 -1.359 -1.580 1.00 97.38 98 ALA A N 1
ATOM 783 C CA . ALA A 1 98 ? -16.537 -1.449 -2.915 1.00 97.38 98 ALA A CA 1
ATOM 784 C C . ALA A 1 98 ? -15.868 -0.484 -3.903 1.00 97.38 98 ALA A C 1
ATOM 786 O O . ALA A 1 98 ? -15.792 -0.762 -5.099 1.00 97.38 98 ALA A O 1
ATOM 787 N N . ASN A 1 99 ? -15.395 0.665 -3.418 1.00 96.62 99 ASN A N 1
ATOM 788 C CA . ASN A 1 99 ? -14.774 1.691 -4.243 1.00 96.62 99 ASN A CA 1
ATOM 789 C C . ASN A 1 99 ? -13.818 2.580 -3.433 1.00 96.62 99 ASN A C 1
ATOM 791 O O . ASN A 1 99 ? -13.809 2.563 -2.202 1.00 96.62 99 ASN A O 1
ATOM 795 N N . ALA A 1 100 ? -13.025 3.381 -4.146 1.00 96.12 100 ALA A N 1
ATOM 796 C CA . ALA A 1 100 ? -12.020 4.252 -3.548 1.00 96.12 100 ALA A CA 1
ATOM 797 C C . ALA A 1 100 ? -12.599 5.368 -2.662 1.00 96.12 100 ALA A C 1
ATOM 799 O O . ALA A 1 100 ? -11.899 5.832 -1.772 1.00 96.12 100 ALA A O 1
ATOM 800 N N . ALA A 1 101 ? -13.862 5.777 -2.846 1.00 96.50 101 ALA A N 1
ATOM 801 C CA . ALA A 1 101 ? -14.471 6.831 -2.027 1.00 96.50 101 ALA A CA 1
ATOM 802 C C . ALA A 1 101 ? -14.696 6.397 -0.567 1.00 96.50 101 ALA A C 1
ATOM 804 O O . ALA A 1 101 ? -14.909 7.236 0.302 1.00 96.50 101 ALA A O 1
ATOM 805 N N . GLN A 1 102 ? -14.641 5.091 -0.292 1.00 97.69 102 GLN A N 1
ATOM 806 C CA . GLN A 1 102 ? -14.736 4.535 1.058 1.00 97.69 102 GLN A CA 1
ATOM 807 C C . GLN A 1 102 ? -13.374 4.414 1.757 1.00 97.69 102 GLN A C 1
ATOM 809 O O . GLN A 1 102 ? -13.340 4.093 2.946 1.00 97.69 102 GLN A O 1
ATOM 814 N N . LEU A 1 103 ? -12.264 4.620 1.037 1.00 98.00 103 LEU A N 1
ATOM 815 C CA . LEU A 1 103 ? -10.927 4.525 1.616 1.00 98.00 103 LEU A CA 1
ATOM 816 C C . LEU A 1 103 ? -10.710 5.633 2.644 1.00 98.00 103 LEU A C 1
ATOM 818 O O . LEU A 1 103 ? -11.013 6.804 2.413 1.00 98.00 103 LEU A O 1
ATOM 822 N N . LYS A 1 104 ? -10.091 5.259 3.757 1.00 97.88 104 LYS A N 1
ATOM 823 C CA . LYS A 1 104 ? -9.568 6.181 4.761 1.00 97.88 104 LYS A CA 1
ATOM 824 C C . LYS A 1 104 ? -8.043 6.220 4.661 1.00 97.88 104 LYS A C 1
ATOM 826 O O . LYS A 1 104 ? -7.432 5.198 4.334 1.00 97.88 104 LYS A O 1
ATOM 831 N N . PRO A 1 105 ? -7.384 7.351 4.977 1.00 98.44 105 PRO A N 1
ATOM 832 C CA . PRO A 1 105 ? -5.926 7.396 5.067 1.00 98.44 105 PRO A CA 1
ATOM 833 C C . PRO A 1 105 ? -5.386 6.231 5.908 1.00 98.44 105 PRO A C 1
ATOM 835 O O . PRO A 1 105 ? -5.938 5.928 6.959 1.00 98.44 105 PRO A O 1
ATOM 838 N N . GLY A 1 106 ? -4.359 5.536 5.429 1.00 98.50 106 GLY A N 1
ATOM 839 C CA . GLY A 1 106 ? -3.804 4.316 6.020 1.00 98.50 106 GLY A CA 1
ATOM 840 C C . GLY A 1 106 ? -4.326 3.015 5.402 1.00 98.50 106 GLY A C 1
ATOM 841 O O . GLY A 1 106 ? -3.636 2.002 5.491 1.00 98.50 106 GLY A O 1
ATOM 842 N N . ASP A 1 107 ? -5.484 3.029 4.734 1.00 98.81 107 ASP A N 1
ATOM 843 C CA . ASP A 1 107 ? -5.976 1.858 3.999 1.00 98.81 107 ASP A CA 1
ATOM 844 C C . ASP A 1 107 ? -5.044 1.478 2.848 1.00 98.81 107 ASP A C 1
ATOM 846 O O . ASP A 1 107 ? -4.222 2.276 2.391 1.00 98.81 107 ASP A O 1
ATOM 850 N N . LEU A 1 108 ? -5.160 0.241 2.370 1.00 98.81 108 LEU A N 1
ATOM 851 C CA . LEU A 1 108 ? -4.281 -0.276 1.330 1.00 98.81 108 LEU A CA 1
ATOM 852 C C . LEU A 1 108 ? -5.016 -0.419 0.000 1.00 98.81 108 LEU A C 1
ATOM 854 O O . LEU A 1 108 ? -6.125 -0.956 -0.071 1.00 98.81 108 LEU A O 1
ATOM 858 N N . VAL A 1 109 ? -4.347 0.008 -1.069 1.00 98.81 109 VAL A N 1
ATOM 859 C CA . VAL A 1 109 ? -4.767 -0.241 -2.449 1.00 98.81 109 VAL A CA 1
ATOM 860 C C . VAL A 1 109 ? -3.882 -1.332 -3.026 1.00 98.81 109 VAL A C 1
ATOM 862 O O . VAL A 1 109 ? -2.671 -1.169 -3.163 1.00 98.81 109 VAL A O 1
ATOM 865 N N . PHE A 1 110 ? -4.497 -2.452 -3.370 1.00 98.81 110 PHE A N 1
ATOM 866 C CA . PHE A 1 110 ? -3.854 -3.612 -3.963 1.00 98.81 110 PHE A CA 1
ATOM 867 C C . PHE A 1 110 ? -4.157 -3.681 -5.459 1.00 98.81 110 PHE A C 1
ATOM 869 O O . PHE A 1 110 ? -5.242 -3.319 -5.910 1.00 98.81 110 PHE A O 1
ATOM 876 N N . TYR A 1 111 ? -3.197 -4.168 -6.238 1.00 98.56 111 TYR A N 1
ATOM 877 C CA . TYR A 1 111 ? -3.287 -4.212 -7.693 1.00 98.56 111 TYR A CA 1
ATOM 878 C C . TYR A 1 111 ? -3.129 -5.655 -8.138 1.00 98.56 111 TYR A C 1
ATOM 880 O O . TYR A 1 111 ? -2.096 -6.280 -7.891 1.00 98.56 111 TYR A O 1
ATOM 888 N N . SER A 1 112 ? -4.149 -6.167 -8.817 1.00 98.31 112 SER A N 1
ATOM 889 C CA . SER A 1 112 ? -4.087 -7.465 -9.486 1.00 98.31 112 SER A CA 1
ATOM 890 C C . SER A 1 112 ? -3.827 -7.272 -10.973 1.00 98.31 112 SER A C 1
ATOM 892 O O . SER A 1 112 ? -4.331 -6.324 -11.587 1.00 98.31 112 SER A O 1
ATOM 894 N N . GLY A 1 113 ? -3.022 -8.144 -11.565 1.00 97.31 113 GLY A N 1
ATOM 895 C CA . GLY A 1 113 ? -2.664 -8.012 -12.967 1.00 97.31 113 GLY A CA 1
ATOM 896 C C . GLY A 1 113 ? -1.719 -9.086 -13.471 1.00 97.31 113 GLY A C 1
ATOM 897 O O . GLY A 1 113 ? -1.250 -9.945 -12.729 1.00 97.31 113 GLY A O 1
ATOM 898 N N . THR A 1 114 ? -1.398 -8.986 -14.754 1.00 96.56 114 THR A N 1
ATOM 899 C CA . THR A 1 114 ? -0.499 -9.923 -15.432 1.00 96.56 114 THR A CA 1
ATOM 900 C C . THR A 1 114 ? 0.798 -9.219 -15.792 1.00 96.56 114 THR A C 1
ATOM 902 O O . THR A 1 114 ? 0.768 -8.159 -16.417 1.00 96.56 114 THR A O 1
ATOM 905 N N . TYR A 1 115 ? 1.944 -9.780 -15.406 1.00 95.75 115 TYR A N 1
ATOM 906 C CA . TYR A 1 115 ? 3.242 -9.259 -15.837 1.00 95.75 115 TYR A CA 1
ATOM 907 C C . TYR A 1 115 ? 3.401 -9.391 -17.355 1.00 95.75 115 TYR A C 1
ATOM 909 O O . TYR A 1 115 ? 2.995 -10.393 -17.934 1.00 95.75 115 TYR A O 1
ATOM 917 N N . TYR A 1 116 ? 3.996 -8.381 -17.996 1.00 95.25 116 TYR A N 1
ATOM 918 C CA . TYR A 1 116 ? 4.279 -8.442 -19.437 1.00 95.25 116 TYR A CA 1
ATOM 919 C C . TYR A 1 116 ? 5.353 -9.482 -19.767 1.00 95.25 116 TYR A C 1
ATOM 921 O O . TYR A 1 116 ? 5.327 -10.080 -20.836 1.00 95.25 116 TYR A O 1
ATOM 929 N N . ASP A 1 117 ? 6.288 -9.694 -18.841 1.00 93.38 117 ASP A N 1
ATOM 930 C CA . ASP A 1 117 ? 7.293 -10.746 -18.934 1.00 93.38 117 ASP A CA 1
ATOM 931 C C . ASP A 1 117 ? 6.696 -12.088 -18.460 1.00 93.38 117 ASP A C 1
ATOM 933 O O . ASP A 1 117 ? 6.365 -12.212 -17.274 1.00 93.38 117 ASP A O 1
ATOM 937 N N . PRO A 1 118 ? 6.580 -13.103 -19.336 1.00 89.69 118 PRO A N 1
ATOM 938 C CA . PRO A 1 118 ? 6.007 -14.401 -18.985 1.00 89.69 118 PRO A CA 1
ATOM 939 C C . PRO A 1 118 ? 6.875 -15.203 -18.002 1.00 89.69 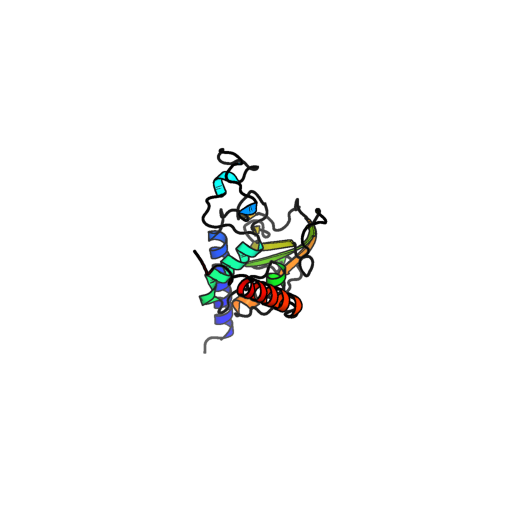118 PRO A C 1
ATOM 941 O O . PRO A 1 118 ? 6.361 -16.101 -17.337 1.00 89.69 118 PRO A O 1
ATOM 944 N N . GLY A 1 119 ? 8.168 -14.880 -17.867 1.00 92.00 119 GLY A N 1
ATOM 945 C CA . GLY A 1 119 ? 9.062 -15.495 -16.880 1.00 92.00 119 GLY A CA 1
ATOM 946 C C . GLY A 1 119 ? 8.875 -14.954 -15.460 1.00 92.00 119 GLY A C 1
ATOM 947 O O . GLY A 1 119 ? 9.416 -15.507 -14.498 1.00 92.00 119 GLY A O 1
ATOM 948 N N . SER A 1 120 ? 8.104 -13.876 -15.294 1.00 91.56 120 SER A N 1
ATOM 949 C CA . SER A 1 120 ? 7.878 -13.267 -13.990 1.00 91.56 120 SER A CA 1
ATOM 950 C C . SER A 1 120 ? 7.030 -14.163 -13.086 1.00 91.56 120 SER A C 1
ATOM 952 O O . SER A 1 120 ? 5.971 -14.670 -13.457 1.00 91.56 120 SER A O 1
ATOM 954 N N . ARG A 1 121 ? 7.484 -14.325 -11.838 1.00 89.38 121 ARG A N 1
ATOM 955 C CA . ARG A 1 121 ? 6.779 -15.119 -10.827 1.00 89.38 121 ARG A CA 1
ATOM 956 C C . ARG A 1 121 ? 5.368 -14.573 -10.604 1.00 89.38 121 ARG A C 1
ATOM 958 O O . ARG A 1 121 ? 5.202 -13.442 -10.153 1.00 89.38 121 ARG A O 1
ATOM 965 N N . ARG A 1 122 ? 4.366 -15.428 -10.806 1.00 93.00 122 ARG A N 1
ATOM 966 C CA . ARG A 1 122 ? 2.988 -15.152 -10.393 1.00 93.00 122 ARG A CA 1
ATOM 967 C C . ARG A 1 122 ? 2.831 -15.343 -8.887 1.00 93.00 122 ARG A C 1
ATOM 969 O O . ARG A 1 122 ? 3.394 -16.264 -8.288 1.00 93.00 122 ARG A O 1
ATOM 976 N N . HIS A 1 123 ? 2.082 -14.442 -8.272 1.00 94.00 123 HIS A N 1
ATOM 977 C CA . HIS A 1 123 ? 1.714 -14.506 -6.863 1.00 94.00 123 HIS A CA 1
ATOM 978 C C . HIS A 1 123 ? 0.246 -14.919 -6.732 1.00 94.00 123 HIS A C 1
ATOM 980 O O . HIS A 1 123 ? -0.500 -14.856 -7.706 1.00 94.00 123 HIS A O 1
ATOM 986 N N . ALA A 1 124 ? -0.165 -15.362 -5.540 1.00 96.38 124 ALA A N 1
ATOM 987 C CA . ALA A 1 124 ? -1.571 -15.665 -5.283 1.00 96.38 124 ALA A CA 1
ATOM 988 C C . ALA A 1 124 ? -2.456 -14.446 -5.600 1.00 96.38 124 ALA A C 1
ATOM 990 O O . ALA A 1 124 ? -2.012 -13.301 -5.460 1.00 96.38 124 ALA A O 1
ATOM 991 N N . PHE A 1 125 ? -3.682 -14.713 -6.057 1.00 97.31 125 PHE A N 1
ATOM 992 C CA . PHE A 1 125 ? -4.663 -13.697 -6.469 1.00 97.31 125 PHE A CA 1
ATOM 993 C C . PHE A 1 125 ? -4.178 -12.764 -7.593 1.00 97.31 125 PHE A C 1
ATOM 995 O O . PHE A 1 125 ? -4.693 -11.660 -7.749 1.00 97.31 125 PHE A O 1
ATOM 1002 N N . ASP A 1 126 ? -3.142 -13.179 -8.335 1.00 97.25 126 ASP A N 1
ATOM 1003 C CA . ASP A 1 126 ? -2.457 -12.362 -9.341 1.00 97.25 126 ASP A CA 1
ATOM 1004 C C . ASP A 1 126 ? -2.016 -10.990 -8.805 1.00 97.25 126 ASP A C 1
ATOM 1006 O O . ASP A 1 126 ? -1.990 -9.991 -9.524 1.00 97.25 126 ASP A O 1
ATOM 1010 N N . MET A 1 127 ? -1.661 -10.931 -7.516 1.00 97.81 127 MET A N 1
ATOM 1011 C CA . MET A 1 127 ? -1.324 -9.677 -6.853 1.00 97.81 127 MET A CA 1
ATOM 1012 C C . MET A 1 127 ? 0.059 -9.176 -7.278 1.00 97.81 127 MET A C 1
ATOM 1014 O O . MET A 1 127 ? 1.080 -9.820 -7.015 1.00 97.81 127 MET A O 1
ATOM 1018 N N . THR A 1 128 ? 0.125 -7.997 -7.889 1.00 97.19 128 THR A N 1
ATOM 1019 C CA . THR A 1 128 ? 1.354 -7.445 -8.480 1.00 97.19 128 THR A CA 1
ATOM 1020 C C . THR A 1 128 ? 1.934 -6.270 -7.704 1.00 97.19 128 THR A C 1
ATOM 1022 O O . THR A 1 128 ? 3.150 -6.063 -7.759 1.00 97.19 128 THR A O 1
ATOM 1025 N N . HIS A 1 129 ? 1.103 -5.506 -6.988 1.00 97.94 129 HIS A N 1
ATOM 1026 C CA . HIS A 1 129 ? 1.522 -4.280 -6.302 1.00 97.94 129 HIS A CA 1
ATOM 1027 C C . HIS A 1 129 ? 0.603 -3.924 -5.125 1.00 97.94 129 HIS A C 1
ATOM 1029 O O . HIS A 1 129 ? -0.524 -4.413 -5.040 1.00 97.94 129 HIS A O 1
ATOM 1035 N N . VAL A 1 130 ? 1.095 -3.077 -4.220 1.00 98.62 130 VAL A N 1
ATOM 1036 C CA . VAL A 1 130 ? 0.343 -2.523 -3.084 1.00 98.62 130 VAL A CA 1
ATOM 1037 C C . VAL A 1 130 ? 0.843 -1.116 -2.759 1.00 98.62 130 VAL A C 1
ATOM 1039 O O . VAL A 1 130 ? 2.042 -0.851 -2.867 1.00 98.62 130 VAL A O 1
ATOM 1042 N N . GLU A 1 131 ? -0.064 -0.230 -2.350 1.00 98.69 131 GLU A N 1
ATOM 1043 C CA . GLU A 1 131 ? 0.234 1.131 -1.890 1.00 98.69 131 GLU A CA 1
ATOM 1044 C C . GLU A 1 131 ? -0.604 1.520 -0.677 1.00 98.69 131 GLU A C 1
ATOM 1046 O O . GLU A 1 131 ? -1.680 0.967 -0.458 1.00 98.69 131 GLU A O 1
ATOM 1051 N N . ILE A 1 132 ? -0.105 2.488 0.093 1.00 98.81 132 ILE A N 1
ATOM 1052 C CA . ILE A 1 132 ? -0.788 3.042 1.264 1.00 98.81 132 ILE A CA 1
ATOM 1053 C C . ILE A 1 132 ? -1.571 4.272 0.809 1.00 98.81 132 ILE A C 1
ATOM 1055 O O . ILE A 1 132 ? -0.982 5.227 0.306 1.00 98.81 132 ILE A O 1
ATOM 1059 N N . PHE A 1 133 ? -2.887 4.262 0.972 1.00 98.75 133 PHE A N 1
ATOM 1060 C CA . PHE A 1 133 ? -3.752 5.392 0.661 1.00 98.75 133 PHE A CA 1
ATOM 1061 C C . PHE A 1 133 ? -3.587 6.508 1.690 1.00 98.75 133 PHE A C 1
ATOM 1063 O O . PHE A 1 133 ? -3.528 6.247 2.889 1.00 98.75 133 PHE A O 1
ATOM 1070 N N . VAL A 1 134 ? -3.530 7.760 1.241 1.00 98.00 134 VAL A N 1
ATOM 1071 C CA . VAL A 1 134 ? -3.448 8.935 2.125 1.00 98.00 134 VAL A CA 1
ATOM 1072 C C . VAL A 1 134 ? -4.515 9.987 1.831 1.00 98.00 134 VAL A C 1
ATOM 1074 O O . VAL A 1 134 ? -4.645 10.933 2.604 1.00 98.00 134 VAL A O 1
ATOM 1077 N N . GLY A 1 135 ? -5.290 9.834 0.750 1.00 93.12 135 GLY A N 1
ATOM 1078 C CA . GLY A 1 135 ? -6.296 10.801 0.304 1.00 93.12 135 GLY A CA 1
ATOM 1079 C C . GLY A 1 135 ? -5.651 12.058 -0.279 1.00 93.12 135 GLY A C 1
ATOM 1080 O O . GLY A 1 135 ? -5.782 12.317 -1.469 1.00 93.12 135 GLY A O 1
ATOM 1081 N N . GLY A 1 136 ? -4.871 12.789 0.522 1.00 88.56 136 GLY A N 1
ATOM 1082 C CA . GLY A 1 136 ? -4.178 14.013 0.113 1.00 88.56 136 GLY A CA 1
ATOM 1083 C C . GLY A 1 136 ? -5.121 15.077 -0.461 1.00 88.56 136 GLY A C 1
ATOM 1084 O O . GLY A 1 136 ? -6.340 14.974 -0.357 1.00 88.56 136 GLY A O 1
ATOM 1085 N N . HIS A 1 137 ? -4.558 16.109 -1.094 1.00 87.88 137 HIS A N 1
ATOM 1086 C CA . HIS A 1 137 ? -5.356 17.171 -1.724 1.00 87.88 137 HIS A CA 1
ATOM 1087 C C . HIS A 1 137 ? -6.147 16.694 -2.949 1.00 87.88 137 HIS A C 1
ATOM 1089 O O . HIS A 1 137 ? -7.179 17.273 -3.271 1.00 87.88 137 HIS A O 1
ATOM 1095 N N . SER A 1 138 ? -5.681 15.642 -3.624 1.00 91.69 138 SER A N 1
ATOM 1096 C CA . SER A 1 138 ? -6.349 15.061 -4.792 1.00 91.69 138 SER A CA 1
ATOM 1097 C C . SER A 1 138 ? -7.536 14.161 -4.439 1.00 91.69 138 SER A C 1
ATOM 1099 O O . SER A 1 138 ? -8.297 13.789 -5.327 1.00 91.69 138 SER A O 1
ATOM 1101 N N . GLY A 1 139 ? -7.668 13.746 -3.175 1.00 95.31 139 GLY A N 1
ATOM 1102 C CA . GLY A 1 139 ? -8.610 12.710 -2.746 1.00 95.31 139 GLY A CA 1
ATOM 1103 C C . GLY A 1 139 ? -8.219 11.281 -3.150 1.00 95.31 139 GLY A C 1
ATOM 1104 O O . GLY A 1 139 ? -8.867 10.334 -2.715 1.00 95.31 139 GLY A O 1
ATOM 1105 N N . GLU A 1 140 ? -7.159 11.092 -3.944 1.00 96.94 140 GLU A N 1
ATOM 1106 C CA . GLU A 1 140 ? -6.715 9.782 -4.443 1.00 96.94 140 GLU A CA 1
ATOM 1107 C C . GLU A 1 140 ? -5.252 9.450 -4.098 1.00 96.94 140 GLU A C 1
ATOM 1109 O O . GLU A 1 140 ? -4.743 8.406 -4.520 1.00 96.94 140 GLU A O 1
ATOM 1114 N N . ALA A 1 141 ? -4.560 10.321 -3.362 1.00 98.12 141 ALA A N 1
ATOM 1115 C CA . ALA A 1 141 ? -3.120 10.218 -3.178 1.00 98.12 141 ALA A CA 1
ATOM 1116 C C . ALA A 1 141 ? -2.701 8.949 -2.420 1.00 98.12 141 ALA A C 1
ATOM 1118 O O . ALA A 1 141 ? -3.393 8.473 -1.512 1.00 98.12 141 ALA A O 1
ATOM 1119 N N . THR A 1 142 ? -1.520 8.430 -2.760 1.00 98.56 142 THR A N 1
ATOM 1120 C CA . THR A 1 142 ? -0.923 7.249 -2.124 1.00 98.56 142 THR A CA 1
ATOM 1121 C C . THR A 1 142 ? 0.563 7.431 -1.848 1.00 98.56 142 THR A C 1
ATOM 1123 O O . THR A 1 142 ? 1.242 8.212 -2.508 1.00 98.56 142 THR A O 1
ATOM 1126 N N . ILE A 1 143 ? 1.090 6.669 -0.892 1.00 98.56 143 ILE A N 1
ATOM 1127 C CA . ILE A 1 143 ? 2.525 6.464 -0.692 1.00 98.56 143 ILE A CA 1
ATOM 1128 C C . ILE A 1 143 ? 2.865 5.061 -1.189 1.00 98.56 143 ILE A C 1
ATOM 1130 O O . ILE A 1 143 ? 2.254 4.067 -0.780 1.00 98.56 143 ILE A O 1
ATOM 1134 N N . GLY A 1 144 ? 3.847 4.967 -2.082 1.00 97.25 144 GLY A N 1
ATOM 1135 C CA . GLY A 1 144 ? 4.181 3.712 -2.739 1.00 97.25 144 GLY A CA 1
ATOM 1136 C C . GLY A 1 144 ? 5.621 3.638 -3.216 1.00 97.25 144 GLY A C 1
ATOM 1137 O O . GLY A 1 144 ? 6.316 4.639 -3.363 1.00 97.25 144 GLY A O 1
ATOM 1138 N N . SER A 1 145 ? 6.054 2.410 -3.488 1.00 94.50 145 SER A N 1
ATOM 1139 C CA . SER A 1 145 ? 7.347 2.106 -4.103 1.00 94.50 145 SER A CA 1
ATOM 1140 C C . SER A 1 145 ? 7.095 1.534 -5.503 1.00 94.50 145 SER A C 1
ATOM 1142 O O . SER A 1 145 ? 7.044 0.314 -5.685 1.00 94.50 145 SER A O 1
ATOM 1144 N N . ARG A 1 146 ? 6.789 2.410 -6.477 1.00 90.81 146 ARG A N 1
ATOM 1145 C CA . ARG A 1 146 ? 6.294 2.016 -7.819 1.00 90.81 146 ARG A CA 1
ATOM 1146 C C . ARG A 1 146 ? 7.397 1.586 -8.778 1.00 90.81 146 ARG A C 1
ATOM 1148 O O . ARG A 1 146 ? 7.235 0.625 -9.532 1.00 90.81 146 ARG A O 1
ATOM 1155 N N . GLU A 1 147 ? 8.498 2.328 -8.794 1.00 85.06 147 GLU A N 1
ATOM 1156 C CA . GLU A 1 147 ? 9.463 2.313 -9.894 1.00 85.06 147 GLU A CA 1
ATOM 1157 C C . GLU A 1 147 ? 10.811 1.736 -9.451 1.00 85.06 147 GLU A C 1
ATOM 1159 O O . GLU A 1 147 ? 11.340 2.100 -8.406 1.00 85.06 147 GLU A O 1
ATOM 1164 N N . ARG A 1 148 ? 11.385 0.836 -10.267 1.00 78.25 148 ARG A N 1
ATOM 1165 C CA . ARG A 1 148 ? 12.566 0.025 -9.897 1.00 78.25 148 ARG A CA 1
ATOM 1166 C C . ARG A 1 148 ? 13.820 0.840 -9.588 1.00 78.25 148 ARG A C 1
ATOM 1168 O O . ARG A 1 148 ? 14.660 0.360 -8.842 1.00 78.25 148 ARG A O 1
ATOM 1175 N N . TYR A 1 149 ? 13.949 2.011 -10.202 1.00 77.50 149 TYR A N 1
ATOM 1176 C CA . TYR A 1 149 ? 15.136 2.866 -10.118 1.00 77.50 149 TYR A CA 1
ATOM 1177 C C . TYR A 1 149 ? 14.887 4.140 -9.312 1.00 77.50 149 TYR A C 1
ATOM 1179 O O . TYR A 1 149 ? 15.726 5.034 -9.302 1.00 77.50 149 TYR A O 1
ATOM 1187 N N . LYS A 1 150 ? 13.727 4.231 -8.657 1.00 84.44 150 LYS A N 1
ATOM 1188 C CA . LYS A 1 150 ? 13.373 5.357 -7.797 1.00 84.44 150 LYS A CA 1
ATOM 1189 C C . LYS A 1 150 ? 13.346 4.908 -6.338 1.00 84.44 150 LYS A C 1
ATOM 1191 O O . LYS A 1 150 ? 13.981 3.931 -5.942 1.00 84.44 150 LYS A O 1
ATOM 1196 N N . TRP A 1 151 ? 12.610 5.655 -5.539 1.00 90.44 151 TRP A N 1
ATOM 1197 C CA . TRP A 1 151 ? 12.439 5.490 -4.113 1.00 90.44 151 TRP A CA 1
ATOM 1198 C C . TRP A 1 151 ? 10.952 5.524 -3.759 1.00 90.44 151 TRP A C 1
ATOM 1200 O O . TRP A 1 151 ? 10.092 5.737 -4.616 1.00 90.44 151 TRP A O 1
ATOM 1210 N N . VAL A 1 152 ? 10.645 5.291 -2.488 1.00 94.38 152 VAL A N 1
ATOM 1211 C CA . VAL A 1 152 ? 9.313 5.495 -1.923 1.00 94.38 152 VAL A CA 1
ATOM 1212 C C . VAL A 1 152 ? 8.924 6.961 -2.093 1.00 94.38 152 VAL A C 1
ATOM 1214 O O . VAL A 1 152 ? 9.647 7.854 -1.651 1.00 94.38 152 VAL A O 1
ATOM 1217 N N . MET A 1 153 ? 7.778 7.209 -2.716 1.00 95.00 153 MET A N 1
ATOM 1218 C CA . MET A 1 153 ? 7.267 8.549 -3.000 1.00 95.00 153 MET A CA 1
ATOM 1219 C C . MET A 1 153 ? 5.782 8.632 -2.671 1.00 95.00 153 MET A C 1
ATOM 1221 O O . MET A 1 153 ? 5.077 7.619 -2.648 1.00 95.00 153 MET A O 1
ATOM 1225 N N . GLN A 1 154 ? 5.314 9.858 -2.457 1.00 97.31 154 GLN A N 1
ATOM 1226 C CA . GLN A 1 154 ? 3.896 10.168 -2.538 1.00 97.31 154 GLN A CA 1
ATOM 1227 C C . GLN A 1 154 ? 3.520 10.442 -3.999 1.00 97.31 154 GLN A C 1
ATOM 1229 O O . GLN A 1 154 ? 4.266 11.094 -4.729 1.00 97.31 154 GLN A O 1
ATOM 1234 N N . TYR A 1 155 ? 2.365 9.938 -4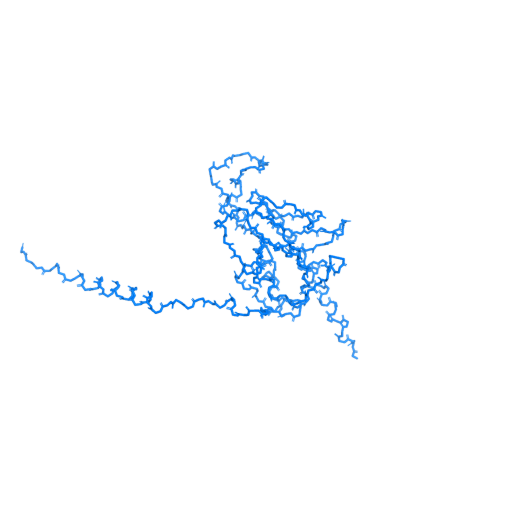.408 1.00 96.94 155 TYR A N 1
ATOM 1235 C CA . TYR A 1 155 ? 1.786 10.121 -5.729 1.00 96.94 155 TYR A CA 1
ATOM 1236 C C . TYR A 1 155 ? 0.389 10.719 -5.602 1.00 96.94 155 TYR A C 1
ATOM 1238 O O . TYR A 1 155 ? -0.335 10.397 -4.661 1.00 96.94 155 TYR A O 1
ATOM 1246 N N . ASP A 1 156 ? -0.012 11.524 -6.584 1.00 97.25 156 ASP A N 1
ATOM 1247 C CA . ASP A 1 156 ? -1.304 12.222 -6.560 1.00 97.25 156 ASP A CA 1
ATOM 1248 C C . ASP A 1 156 ? -2.504 11.288 -6.727 1.00 97.25 156 ASP A C 1
ATOM 1250 O O . ASP A 1 156 ? -3.609 11.624 -6.319 1.00 97.25 156 ASP A O 1
ATOM 1254 N N . SER A 1 157 ? -2.317 10.104 -7.304 1.00 97.94 157 SER A N 1
ATOM 1255 C CA . SER A 1 157 ? -3.390 9.123 -7.457 1.00 97.94 157 SER A CA 1
ATOM 1256 C C . SER A 1 157 ? -2.847 7.703 -7.392 1.00 97.94 157 SER A C 1
ATOM 1258 O O . SER A 1 157 ? -1.763 7.426 -7.917 1.00 97.94 157 SER A O 1
ATOM 1260 N N . TYR A 1 158 ? -3.627 6.786 -6.815 1.00 97.62 158 TYR A N 1
ATOM 1261 C CA . TYR A 1 158 ? -3.441 5.334 -6.943 1.00 97.62 158 TYR A CA 1
ATOM 1262 C C . TYR A 1 158 ? -3.579 4.844 -8.397 1.00 97.62 158 TYR A C 1
ATOM 1264 O O . TYR A 1 158 ? -3.179 3.734 -8.740 1.00 97.62 158 TYR A O 1
ATOM 1272 N N . ARG A 1 159 ? -4.144 5.651 -9.296 1.00 97.56 159 ARG A N 1
ATOM 1273 C CA . ARG A 1 159 ? -4.299 5.295 -10.706 1.00 97.56 159 ARG A CA 1
ATOM 1274 C C . ARG A 1 159 ? -3.013 5.607 -11.457 1.00 97.56 159 ARG A C 1
ATOM 1276 O O . ARG A 1 159 ? -2.603 6.757 -11.576 1.00 97.56 159 ARG A O 1
ATOM 1283 N N . PHE A 1 160 ? -2.387 4.578 -12.015 1.00 96.00 160 PHE A N 1
ATOM 1284 C CA . PHE A 1 160 ? -1.246 4.740 -12.911 1.00 96.00 160 PHE A CA 1
ATOM 1285 C C . PHE A 1 160 ? -1.125 3.558 -13.872 1.00 96.00 160 PHE A C 1
ATOM 1287 O O . PHE A 1 160 ? -1.616 2.457 -13.615 1.00 96.00 160 PHE A O 1
ATOM 1294 N N . LYS A 1 161 ? -0.429 3.776 -14.992 1.00 95.56 161 LYS A N 1
ATOM 1295 C CA . LYS A 1 161 ? -0.081 2.709 -15.932 1.00 95.56 161 LYS A CA 1
ATOM 1296 C C . LYS A 1 161 ? 1.283 2.130 -15.568 1.00 95.56 161 LYS A C 1
ATOM 1298 O O . LYS A 1 161 ? 2.301 2.807 -15.679 1.00 95.56 161 LYS A O 1
ATOM 1303 N N . SER A 1 162 ? 1.311 0.866 -15.157 1.00 93.38 162 SER A N 1
ATOM 1304 C CA . SER A 1 162 ? 2.565 0.160 -14.886 1.00 93.38 162 SER A CA 1
ATOM 1305 C C . SER A 1 162 ? 3.288 -0.218 -16.179 1.00 93.38 162 SER A C 1
ATOM 1307 O O . SER A 1 162 ? 2.683 -0.700 -17.138 1.00 93.38 162 SER A O 1
ATOM 1309 N N . GLN A 1 163 ? 4.613 -0.067 -16.173 1.00 91.19 163 GLN A N 1
ATOM 1310 C CA . GLN A 1 163 ? 5.499 -0.558 -17.235 1.00 91.19 163 GLN A CA 1
ATOM 1311 C C . GLN A 1 163 ? 5.792 -2.065 -17.119 1.00 91.19 163 GLN A C 1
ATOM 1313 O O . GLN A 1 163 ? 6.435 -2.638 -17.991 1.00 91.19 163 GLN A O 1
ATOM 1318 N N . ARG A 1 164 ? 5.369 -2.725 -16.030 1.00 90.50 164 ARG A N 1
ATOM 1319 C CA . ARG A 1 164 ? 5.741 -4.121 -15.721 1.00 90.50 164 ARG A CA 1
ATOM 1320 C C . ARG A 1 164 ? 4.597 -5.109 -15.848 1.00 90.50 164 ARG A C 1
ATOM 1322 O O . ARG A 1 164 ? 4.846 -6.299 -16.022 1.00 90.50 164 ARG A O 1
ATOM 1329 N N . TRP A 1 165 ? 3.374 -4.636 -15.679 1.00 95.44 165 TRP A N 1
ATOM 1330 C CA . TRP A 1 165 ? 2.193 -5.476 -15.639 1.00 95.44 165 TRP A CA 1
ATOM 1331 C C . TRP A 1 165 ? 0.995 -4.733 -16.218 1.00 95.44 165 TRP A C 1
ATOM 1333 O O . TRP A 1 165 ? 0.882 -3.513 -16.099 1.00 95.44 165 TRP A O 1
ATOM 1343 N N . LYS A 1 166 ? 0.096 -5.492 -16.837 1.00 97.25 166 LYS A N 1
ATOM 1344 C CA . LYS A 1 166 ? -1.227 -5.042 -17.251 1.00 97.25 166 LYS A CA 1
ATOM 1345 C C . LYS A 1 166 ? -2.166 -5.129 -16.052 1.00 97.25 166 LYS A C 1
ATOM 1347 O O . LYS A 1 166 ? -2.310 -6.203 -15.470 1.00 97.25 166 LYS A O 1
ATOM 1352 N N . LEU A 1 167 ? -2.790 -4.011 -15.687 1.00 98.06 167 LEU A N 1
ATOM 1353 C CA . LEU A 1 167 ? -3.784 -3.970 -14.614 1.00 98.06 167 LEU A CA 1
ATOM 1354 C C . LEU A 1 167 ? -5.020 -4.787 -15.005 1.00 98.06 167 LEU A C 1
ATOM 1356 O O . LEU A 1 167 ? -5.520 -4.639 -16.119 1.00 98.06 167 LEU A O 1
ATOM 1360 N N . HIS A 1 168 ? -5.526 -5.599 -14.080 1.00 97.69 168 HIS A N 1
ATOM 1361 C CA . HIS A 1 168 ? -6.849 -6.215 -14.184 1.00 97.69 168 HIS A CA 1
ATOM 1362 C C . HIS A 1 168 ? -7.845 -5.492 -13.279 1.00 97.69 168 HIS A C 1
ATOM 1364 O O . HIS A 1 168 ? -8.897 -5.051 -13.734 1.00 97.69 168 HIS A O 1
ATOM 1370 N N . SER A 1 169 ? -7.516 -5.352 -11.992 1.00 98.06 169 SER A N 1
ATOM 1371 C CA . SER A 1 169 ? -8.420 -4.748 -11.010 1.00 98.06 169 SER A CA 1
ATOM 1372 C C . SER A 1 169 ? -7.666 -4.146 -9.831 1.00 98.06 169 SER A C 1
ATOM 1374 O O . SER A 1 169 ? -6.615 -4.659 -9.425 1.00 98.06 169 SER A O 1
ATOM 1376 N N . TYR A 1 170 ? -8.248 -3.085 -9.275 1.00 98.62 170 TYR A N 1
ATOM 1377 C CA . TYR A 1 170 ? -7.894 -2.547 -7.966 1.00 98.62 170 TYR A CA 1
ATOM 1378 C C . TYR A 1 170 ? -8.668 -3.292 -6.882 1.00 98.62 170 TYR A C 1
ATOM 1380 O O . TYR A 1 170 ? -9.834 -3.629 -7.078 1.00 98.62 170 TYR A O 1
ATOM 1388 N N . HIS A 1 171 ? -8.036 -3.494 -5.732 1.00 98.62 171 HIS A N 1
ATOM 1389 C CA . HIS A 1 171 ? -8.688 -4.012 -4.538 1.00 98.62 171 HIS A CA 1
ATOM 1390 C C . HIS A 1 171 ? -8.452 -3.043 -3.386 1.00 98.62 171 HIS A C 1
ATOM 1392 O O . HIS A 1 171 ? -7.308 -2.759 -3.029 1.00 98.62 171 HIS A O 1
ATOM 1398 N N . PHE A 1 172 ? -9.539 -2.525 -2.827 1.00 98.75 172 PHE A N 1
ATOM 1399 C CA . PHE A 1 172 ? -9.516 -1.545 -1.749 1.00 98.75 172 PHE A CA 1
ATOM 1400 C C . PHE A 1 172 ? -9.726 -2.269 -0.419 1.00 98.75 172 PHE A C 1
ATOM 1402 O O . PHE A 1 172 ? -10.752 -2.925 -0.226 1.00 98.75 172 PHE A O 1
ATOM 1409 N N . CYS A 1 173 ? -8.746 -2.194 0.480 1.00 98.69 173 CYS A N 1
ATOM 1410 C CA . CYS A 1 173 ? -8.748 -2.958 1.724 1.00 98.69 173 CYS A CA 1
ATOM 1411 C C . CYS A 1 173 ? -8.607 -2.028 2.928 1.00 98.69 173 CYS A C 1
ATOM 1413 O O . CYS A 1 173 ? -7.615 -1.303 3.026 1.00 98.69 173 CYS A O 1
ATOM 1415 N N . SER A 1 174 ? -9.562 -2.101 3.860 1.00 98.62 174 SER A N 1
ATOM 1416 C CA . SER A 1 174 ? -9.440 -1.382 5.130 1.00 98.62 174 SER A CA 1
ATOM 1417 C C . SER A 1 174 ? -8.434 -2.074 6.041 1.00 98.62 174 SER A C 1
ATOM 1419 O O . SER A 1 174 ? -8.479 -3.298 6.181 1.00 98.62 174 SER A O 1
ATOM 1421 N N . ILE A 1 175 ? -7.561 -1.294 6.686 1.00 98.56 175 ILE A N 1
ATOM 1422 C CA . ILE A 1 175 ? -6.640 -1.803 7.716 1.00 98.56 175 ILE A CA 1
ATOM 1423 C C . ILE A 1 175 ? -7.286 -1.947 9.097 1.00 98.56 175 ILE A C 1
ATOM 1425 O O . ILE A 1 175 ? -6.587 -2.312 10.034 1.00 98.56 175 ILE A O 1
ATOM 1429 N N . ASP A 1 176 ? -8.589 -1.691 9.255 1.00 98.25 176 ASP A N 1
ATOM 1430 C CA . ASP A 1 176 ? -9.246 -1.698 10.572 1.00 98.25 176 ASP A CA 1
ATOM 1431 C C . ASP A 1 176 ? -9.029 -3.013 11.338 1.00 98.25 176 ASP A C 1
ATOM 1433 O O . ASP A 1 176 ? -8.753 -2.973 12.533 1.00 98.25 176 ASP A O 1
ATOM 1437 N N . SER A 1 177 ? -9.005 -4.164 10.655 1.00 97.56 177 SER A N 1
ATOM 1438 C CA . SER A 1 177 ? -8.677 -5.442 11.303 1.00 97.56 177 SER A CA 1
ATOM 1439 C C . SER A 1 177 ? -7.270 -5.452 11.910 1.00 97.56 177 SER A C 1
ATOM 1441 O O . SER A 1 177 ? -7.071 -5.990 12.993 1.00 97.56 177 SER A O 1
ATOM 1443 N N . TRP A 1 178 ? -6.285 -4.830 11.255 1.00 98.38 178 TRP A N 1
ATOM 1444 C CA . TRP A 1 178 ? -4.949 -4.657 11.828 1.00 98.38 178 TRP A CA 1
ATOM 1445 C C . TRP A 1 178 ? -4.972 -3.682 13.008 1.00 98.38 178 TRP A C 1
ATOM 1447 O O . TRP A 1 178 ? -4.289 -3.915 13.999 1.00 98.38 178 TRP A O 1
ATOM 1457 N N . LEU A 1 179 ? -5.764 -2.610 12.950 1.00 98.19 179 LEU A N 1
ATOM 1458 C CA . LEU A 1 179 ? -5.898 -1.673 14.075 1.00 98.19 179 LEU A CA 1
ATOM 1459 C C . LEU A 1 179 ? -6.494 -2.359 15.323 1.00 98.19 179 LEU A C 1
ATOM 1461 O O . LEU A 1 179 ? -6.155 -2.002 16.453 1.00 98.19 179 LEU A O 1
ATOM 1465 N N . ASP A 1 180 ? -7.301 -3.399 15.117 1.00 96.62 180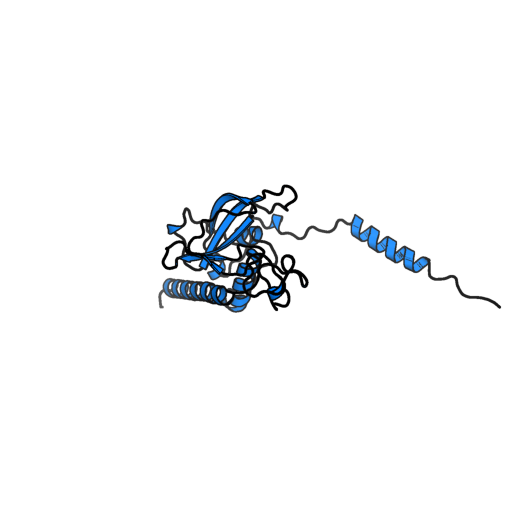 ASP A N 1
ATOM 1466 C CA . ASP A 1 180 ? -7.842 -4.290 16.157 1.00 96.62 180 ASP A CA 1
ATOM 1467 C C . ASP A 1 180 ? -6.874 -5.398 16.600 1.00 96.62 180 ASP A C 1
ATOM 1469 O O . ASP A 1 180 ? -7.212 -6.249 17.419 1.00 96.62 180 ASP A O 1
ATOM 1473 N N . GLY A 1 181 ? -5.664 -5.418 16.048 1.00 97.00 181 GLY A N 1
ATOM 1474 C CA . GLY A 1 181 ? -4.644 -6.418 16.343 1.00 97.00 181 GLY A CA 1
ATOM 1475 C C . GLY A 1 181 ? -4.823 -7.762 15.638 1.00 97.00 181 GLY A C 1
ATOM 1476 O O . GLY A 1 181 ? -4.111 -8.723 15.934 1.00 97.00 181 GLY A O 1
ATOM 1477 N N . LEU A 1 182 ? -5.728 -7.846 14.662 1.00 96.69 182 LEU A N 1
ATOM 1478 C CA . LEU A 1 182 ? -6.007 -9.062 13.906 1.00 96.69 182 LEU A CA 1
ATOM 1479 C C . LEU A 1 182 ? -5.200 -9.095 12.607 1.00 96.69 182 LEU A C 1
ATOM 1481 O O . LEU A 1 182 ? -5.485 -8.379 11.651 1.00 96.69 182 LEU A O 1
ATOM 1485 N N . CYS A 1 183 ? -4.221 -9.998 12.540 1.00 96.69 183 CYS A N 1
ATOM 1486 C CA . CYS A 1 183 ? -3.425 -10.258 11.340 1.00 96.69 183 CYS A CA 1
ATOM 1487 C C . CYS A 1 183 ? -3.439 -11.752 10.995 1.00 96.69 183 CYS A C 1
ATOM 1489 O O . CYS A 1 183 ? -2.437 -12.460 11.134 1.00 96.69 183 CYS A O 1
ATOM 1491 N N . VAL A 1 184 ? -4.595 -12.236 10.541 1.00 95.62 184 VAL A N 1
ATOM 1492 C CA . VAL A 1 184 ? -4.813 -13.646 10.192 1.00 95.62 184 VAL A CA 1
ATOM 1493 C C . VAL A 1 184 ? -5.143 -13.749 8.702 1.00 95.62 184 VAL A C 1
ATOM 1495 O O . VAL A 1 184 ? -6.077 -13.082 8.259 1.00 95.62 184 VAL A O 1
ATOM 1498 N N . PRO A 1 185 ? -4.387 -14.534 7.910 1.00 96.88 185 PRO A N 1
ATOM 1499 C CA . PRO A 1 185 ? -4.703 -14.738 6.500 1.00 96.88 185 PRO A CA 1
ATOM 1500 C C . PRO A 1 185 ? -6.016 -15.510 6.345 1.00 96.88 185 PRO A C 1
ATOM 1502 O O . PRO A 1 185 ? -6.241 -16.483 7.065 1.00 96.88 185 PRO A O 1
ATOM 1505 N N . GLN A 1 186 ? -6.846 -15.111 5.382 1.00 97.12 186 GLN A N 1
ATOM 1506 C CA . GLN A 1 186 ? -8.091 -15.814 5.053 1.00 97.12 186 GLN A CA 1
ATOM 1507 C C . GLN A 1 186 ? -7.838 -17.185 4.405 1.00 97.12 186 GLN A C 1
ATOM 1509 O O . GLN A 1 186 ? -8.641 -18.094 4.585 1.00 97.12 186 GLN A O 1
ATOM 1514 N N . HIS A 1 187 ? -6.702 -17.352 3.720 1.00 96.88 187 HIS A N 1
ATOM 1515 C CA . HIS A 1 187 ? -6.287 -18.577 3.030 1.00 96.88 187 HIS A CA 1
ATOM 1516 C C . HIS A 1 187 ? -4.960 -19.104 3.615 1.00 96.88 187 HIS A C 1
ATOM 1518 O O . HIS A 1 187 ? -3.905 -19.055 2.966 1.00 96.88 187 HIS A O 1
ATOM 1524 N N . PRO A 1 188 ? -4.944 -19.573 4.880 1.00 94.75 188 PRO A N 1
ATOM 1525 C CA . PRO A 1 188 ? -3.719 -19.959 5.586 1.00 94.75 188 PRO A CA 1
ATOM 1526 C C . PRO A 1 188 ? -2.918 -21.069 4.885 1.00 94.75 188 PRO A C 1
ATOM 1528 O O . PRO A 1 188 ? -1.695 -21.137 5.025 1.00 94.75 188 PRO A O 1
ATOM 1531 N N . GLU A 1 189 ? -3.574 -21.943 4.126 1.00 94.00 189 GLU A N 1
ATOM 1532 C CA . GLU A 1 189 ? -2.967 -23.017 3.340 1.00 94.00 189 GLU A CA 1
ATOM 1533 C C . GLU A 1 189 ? -1.993 -22.522 2.263 1.00 94.00 189 GLU A C 1
ATOM 1535 O O . GLU A 1 189 ? -1.014 -23.215 1.981 1.00 94.00 189 GLU A O 1
ATOM 1540 N N . LEU A 1 190 ? -2.185 -21.309 1.730 1.00 93.50 190 LEU A N 1
ATOM 1541 C CA . LEU A 1 190 ? -1.288 -20.710 0.734 1.00 93.50 190 LEU A CA 1
ATOM 1542 C C . LEU A 1 190 ? 0.063 -20.281 1.327 1.00 93.50 190 LEU A C 1
ATOM 1544 O O . LEU A 1 190 ? 1.046 -20.129 0.597 1.00 93.50 190 LEU A O 1
ATOM 1548 N N . TRP A 1 191 ? 0.125 -20.097 2.649 1.00 92.25 191 TRP A N 1
ATOM 1549 C CA . TRP A 1 191 ? 1.266 -19.492 3.348 1.00 92.25 191 TRP A CA 1
ATOM 1550 C C . TRP A 1 191 ? 2.046 -20.476 4.214 1.00 92.25 191 TRP A C 1
ATOM 1552 O O . TRP A 1 191 ? 3.031 -20.096 4.853 1.00 92.25 191 TRP A O 1
ATOM 1562 N N . ARG A 1 192 ? 1.639 -21.749 4.236 1.00 83.75 192 ARG A N 1
ATOM 1563 C CA . ARG A 1 192 ? 2.371 -22.788 4.960 1.00 83.75 192 ARG A CA 1
ATOM 1564 C C . ARG A 1 192 ? 3.752 -22.981 4.324 1.00 83.75 192 ARG A C 1
ATOM 1566 O O . ARG A 1 192 ? 3.851 -23.095 3.099 1.00 83.75 192 ARG A O 1
ATOM 1573 N N . PRO A 1 193 ? 4.831 -23.073 5.124 1.00 71.75 193 PRO A N 1
ATOM 1574 C CA . PRO A 1 193 ? 6.131 -23.465 4.605 1.00 71.75 193 PRO A CA 1
ATOM 1575 C C . PRO A 1 193 ? 5.985 -24.803 3.881 1.00 71.75 193 PRO A C 1
ATOM 1577 O O . PRO A 1 193 ? 5.495 -25.774 4.464 1.00 71.75 193 PRO A O 1
ATOM 1580 N N . ARG A 1 194 ? 6.394 -24.871 2.609 1.00 66.88 194 ARG A N 1
ATOM 1581 C CA . ARG A 1 194 ? 6.478 -26.157 1.913 1.00 66.88 194 ARG A CA 1
ATOM 1582 C C . ARG A 1 194 ? 7.411 -27.049 2.729 1.00 66.88 194 ARG A C 1
ATOM 1584 O O . ARG A 1 194 ? 8.595 -26.737 2.854 1.00 66.88 194 ARG A O 1
ATOM 1591 N N . ARG A 1 195 ? 6.887 -28.140 3.302 1.00 57.47 195 ARG A N 1
ATOM 1592 C CA . ARG A 1 195 ? 7.731 -29.191 3.882 1.00 57.47 195 ARG A CA 1
ATOM 1593 C C . ARG A 1 195 ? 8.686 -29.639 2.775 1.00 57.47 195 ARG A C 1
ATOM 1595 O O . ARG A 1 195 ? 8.223 -30.051 1.711 1.00 57.47 195 ARG A O 1
ATOM 1602 N N . ARG A 1 196 ? 10.000 -29.518 2.999 1.00 54.75 196 ARG A N 1
ATOM 1603 C CA . ARG A 1 196 ? 10.994 -30.188 2.149 1.00 54.75 196 ARG A CA 1
ATOM 1604 C C . ARG A 1 196 ? 10.594 -31.662 2.071 1.00 54.75 196 ARG A C 1
ATOM 1606 O O . ARG A 1 196 ? 10.277 -32.261 3.099 1.00 54.75 196 ARG A O 1
ATOM 1613 N N . SER A 1 197 ? 10.538 -32.226 0.868 1.00 54.56 197 SER A N 1
ATOM 1614 C CA . SER A 1 197 ? 10.290 -33.658 0.718 1.00 54.56 197 SER A CA 1
ATOM 1615 C C . SER A 1 197 ? 11.416 -34.439 1.408 1.00 54.56 197 SER A C 1
ATOM 1617 O O . SER A 1 197 ? 12.579 -34.034 1.355 1.00 54.56 197 SER A O 1
ATOM 1619 N N . LYS A 1 198 ? 11.079 -35.569 2.047 1.00 54.06 198 LYS A N 1
ATOM 1620 C CA . LYS A 1 198 ? 12.046 -36.496 2.671 1.00 54.06 198 LYS A CA 1
ATOM 1621 C C . LYS A 1 198 ? 13.204 -36.862 1.725 1.00 54.06 198 LYS A C 1
ATOM 1623 O O . LYS A 1 198 ? 14.344 -36.934 2.161 1.00 54.06 198 LYS A O 1
ATOM 1628 N N . GLN A 1 199 ? 12.941 -36.934 0.416 1.00 54.69 199 GLN A N 1
ATOM 1629 C CA . GLN A 1 199 ? 13.958 -37.188 -0.614 1.00 54.69 199 GLN A CA 1
ATOM 1630 C C . GLN A 1 199 ? 15.119 -36.176 -0.639 1.00 54.69 199 GLN A C 1
ATOM 1632 O O . GLN A 1 199 ? 16.227 -36.561 -0.994 1.00 54.69 199 GLN A O 1
ATOM 1637 N N . GLN A 1 200 ? 14.913 -34.909 -0.257 1.00 52.91 200 GLN A N 1
ATOM 1638 C CA . GLN A 1 200 ? 16.013 -33.934 -0.174 1.00 52.91 200 GLN A CA 1
ATOM 1639 C C . GLN A 1 200 ? 16.808 -34.035 1.136 1.00 52.91 200 GLN A C 1
ATOM 1641 O O . GLN A 1 200 ? 17.980 -33.669 1.156 1.00 52.91 200 GLN A O 1
ATOM 1646 N N . GLN A 1 201 ? 16.203 -34.543 2.216 1.00 55.03 201 GLN A N 1
ATOM 1647 C CA . GLN A 1 201 ? 16.906 -34.792 3.481 1.00 55.03 201 GLN A CA 1
ATOM 1648 C C . GLN A 1 201 ? 17.783 -36.046 3.400 1.00 55.03 201 GLN A C 1
ATOM 1650 O O . GLN A 1 201 ? 18.923 -36.012 3.859 1.00 55.03 201 GLN A O 1
ATOM 1655 N N . ASP A 1 202 ? 17.311 -37.101 2.732 1.00 54.84 202 ASP A N 1
ATOM 1656 C CA . ASP A 1 202 ? 18.089 -38.334 2.560 1.00 54.84 202 ASP A CA 1
ATOM 1657 C C . ASP A 1 202 ? 19.286 -38.131 1.610 1.00 54.84 202 ASP A C 1
ATOM 1659 O O . ASP A 1 202 ? 20.357 -38.702 1.821 1.00 54.84 202 ASP A O 1
ATOM 1663 N N . GLN A 1 203 ? 19.167 -37.249 0.607 1.00 53.50 203 GLN A N 1
ATOM 1664 C CA . GLN A 1 203 ? 20.288 -36.914 -0.282 1.00 53.50 203 GLN A CA 1
ATOM 1665 C C . GLN A 1 203 ? 21.398 -36.122 0.429 1.00 53.50 203 GLN A C 1
ATOM 1667 O O . GLN A 1 203 ? 22.570 -36.422 0.214 1.00 53.50 203 GLN A O 1
ATOM 1672 N N . GLN A 1 204 ? 21.064 -35.189 1.330 1.00 53.94 204 GLN A N 1
ATOM 1673 C CA . GLN A 1 204 ? 22.069 -34.480 2.140 1.00 53.94 204 GLN A CA 1
ATOM 1674 C C . GLN A 1 204 ? 22.704 -35.378 3.214 1.00 53.94 204 GLN A C 1
ATOM 1676 O O . GLN A 1 204 ? 23.924 -35.366 3.360 1.00 53.94 204 GLN A O 1
ATOM 1681 N N . GLY A 1 205 ? 21.923 -36.237 3.881 1.00 52.53 205 GLY A N 1
ATOM 1682 C CA . GLY A 1 205 ? 22.463 -37.203 4.846 1.00 52.53 205 GLY A CA 1
ATOM 1683 C C . GLY A 1 205 ? 23.365 -38.267 4.205 1.00 52.53 205 GLY A C 1
ATOM 1684 O O . GLY A 1 205 ? 24.366 -38.672 4.793 1.00 52.53 205 GLY A O 1
ATOM 1685 N N . SER A 1 206 ? 23.059 -38.694 2.974 1.00 54.44 206 SER A N 1
ATOM 1686 C CA . SER A 1 206 ? 23.884 -39.667 2.240 1.00 54.44 206 SER A CA 1
ATOM 1687 C C . SER A 1 206 ? 25.194 -39.079 1.693 1.00 54.44 206 SER A C 1
ATOM 1689 O O . SER A 1 206 ? 26.195 -39.796 1.629 1.00 54.44 206 SER A O 1
ATOM 1691 N N . ALA A 1 207 ? 25.217 -37.784 1.348 1.00 52.03 207 ALA A N 1
ATOM 1692 C CA . ALA A 1 207 ? 26.424 -37.082 0.911 1.00 52.03 207 ALA A CA 1
ATOM 1693 C C . ALA A 1 207 ? 27.407 -36.873 2.078 1.00 52.03 207 ALA A C 1
ATOM 1695 O O . ALA A 1 207 ? 28.574 -37.243 1.962 1.00 52.03 207 ALA A O 1
ATOM 1696 N N . GLU A 1 208 ? 26.921 -36.413 3.237 1.00 53.03 208 GLU A N 1
ATOM 1697 C CA . GLU A 1 208 ? 27.747 -36.244 4.444 1.00 53.03 208 GLU A CA 1
ATOM 1698 C C . GLU A 1 208 ? 28.242 -37.591 5.014 1.00 53.03 208 GLU A C 1
ATOM 1700 O O . GLU A 1 208 ? 29.360 -37.691 5.526 1.00 53.03 208 GLU A O 1
ATOM 1705 N N . ALA A 1 209 ? 27.454 -38.667 4.885 1.00 52.47 209 ALA A N 1
ATOM 1706 C CA . ALA A 1 209 ? 27.876 -40.013 5.283 1.00 52.47 209 ALA A CA 1
ATOM 1707 C C . ALA A 1 209 ? 28.937 -40.621 4.343 1.00 52.47 209 ALA A C 1
ATOM 1709 O O . ALA A 1 209 ? 29.778 -41.404 4.797 1.00 52.47 209 ALA A O 1
ATOM 1710 N N . ARG A 1 210 ? 28.927 -40.267 3.048 1.00 53.59 210 ARG A N 1
ATOM 1711 C CA . ARG A 1 210 ? 29.965 -40.675 2.083 1.00 53.59 210 ARG A CA 1
ATOM 1712 C C . ARG A 1 210 ? 31.282 -39.939 2.315 1.00 53.59 210 ARG A C 1
ATOM 1714 O O . ARG A 1 210 ? 32.334 -40.568 2.250 1.00 53.59 210 ARG A O 1
ATOM 1721 N N . GLU A 1 211 ? 31.227 -38.657 2.657 1.00 51.31 211 GLU A N 1
ATOM 1722 C CA . GLU A 1 211 ? 32.419 -37.838 2.906 1.00 51.31 211 GLU A CA 1
ATOM 1723 C C . GLU A 1 211 ? 33.165 -38.275 4.183 1.00 51.31 211 GLU A C 1
ATOM 1725 O O . GLU A 1 211 ? 34.393 -38.335 4.204 1.00 51.31 211 GLU A O 1
ATOM 1730 N N . ARG A 1 212 ? 32.442 -38.746 5.212 1.00 54.53 212 ARG A N 1
ATOM 1731 C CA . ARG A 1 212 ? 33.050 -39.317 6.432 1.00 54.53 212 ARG A CA 1
ATOM 1732 C C . ARG A 1 212 ? 33.687 -40.699 6.252 1.00 54.53 212 ARG A C 1
ATOM 1734 O O . ARG A 1 212 ? 34.529 -41.073 7.064 1.00 54.53 212 ARG A O 1
ATOM 1741 N N . ARG A 1 213 ? 33.316 -41.470 5.221 1.00 53.62 213 ARG A N 1
ATOM 1742 C CA . ARG A 1 213 ? 33.919 -42.791 4.935 1.00 53.62 213 ARG A CA 1
ATOM 1743 C C . ARG A 1 213 ? 35.113 -42.732 3.974 1.00 53.62 213 ARG A C 1
ATOM 1745 O O . ARG A 1 213 ? 35.840 -43.713 3.888 1.00 53.62 213 ARG A O 1
ATOM 1752 N N . GLY A 1 214 ? 35.333 -41.610 3.283 1.00 49.31 214 GLY A N 1
ATOM 1753 C CA . GLY A 1 214 ? 36.456 -41.431 2.351 1.00 49.31 214 GLY A CA 1
ATOM 1754 C C . GLY A 1 214 ? 37.743 -40.865 2.969 1.00 49.31 214 GLY A C 1
ATOM 1755 O O . GLY A 1 214 ? 38.772 -40.849 2.305 1.00 49.31 214 GLY A O 1
ATOM 1756 N N . GLY A 1 215 ? 37.705 -40.403 4.224 1.00 48.03 215 GLY A N 1
ATOM 1757 C CA . GLY A 1 215 ? 38.803 -39.662 4.863 1.00 48.03 215 GLY A CA 1
ATOM 1758 C C . GLY A 1 215 ? 39.767 -40.468 5.742 1.00 48.03 215 GLY A C 1
ATOM 1759 O O . GLY A 1 215 ? 40.469 -39.867 6.548 1.00 48.03 215 GLY A O 1
ATOM 1760 N N . SER A 1 216 ? 39.808 -41.803 5.655 1.00 49.94 216 SER A N 1
ATOM 1761 C CA . SER A 1 216 ? 40.712 -42.626 6.481 1.00 49.94 216 SER A CA 1
ATOM 1762 C C . SER A 1 216 ? 41.497 -43.638 5.641 1.00 49.94 216 SER A C 1
ATOM 1764 O O . SER A 1 216 ? 41.219 -44.831 5.662 1.00 49.94 216 SER A O 1
ATOM 1766 N N . ALA A 1 217 ? 42.468 -43.145 4.868 1.00 49.78 217 ALA A N 1
ATOM 1767 C CA . ALA A 1 217 ? 43.556 -43.953 4.309 1.00 49.78 217 ALA A CA 1
ATOM 1768 C C . ALA A 1 217 ? 44.738 -43.056 3.892 1.00 49.78 217 ALA A C 1
ATOM 1770 O O . ALA A 1 217 ? 44.991 -42.845 2.712 1.00 49.78 217 ALA A O 1
ATOM 1771 N N . ALA A 1 218 ? 45.460 -42.511 4.869 1.00 47.03 218 ALA A N 1
ATOM 1772 C CA . ALA A 1 218 ? 46.829 -42.027 4.675 1.00 47.03 218 ALA A CA 1
ATOM 1773 C C . ALA A 1 218 ? 47.573 -42.119 6.012 1.00 47.03 218 ALA A C 1
ATOM 1775 O O . ALA A 1 218 ? 47.810 -41.132 6.700 1.00 47.03 218 ALA A O 1
ATOM 1776 N N . GLY A 1 219 ? 47.874 -43.352 6.410 1.00 42.16 219 GLY A N 1
ATOM 1777 C CA . GLY A 1 219 ? 48.728 -43.650 7.546 1.00 42.16 219 GLY A CA 1
ATOM 1778 C C . GLY A 1 219 ? 49.555 -44.887 7.239 1.00 42.16 219 GLY A C 1
ATOM 1779 O O . GLY A 1 219 ? 49.037 -45.997 7.316 1.00 42.16 219 GLY A O 1
ATOM 1780 N N . GLY A 1 220 ? 50.836 -44.693 6.920 1.00 36.19 220 GLY A N 1
ATOM 1781 C CA . GLY A 1 220 ? 51.844 -45.729 7.128 1.00 36.19 220 GLY A CA 1
ATOM 1782 C C . GLY A 1 220 ? 52.938 -45.854 6.069 1.00 36.19 220 GLY A C 1
ATOM 1783 O O . GLY A 1 220 ? 52.665 -46.351 4.984 1.00 36.19 220 GLY A O 1
ATOM 1784 N N . ARG A 1 221 ? 54.175 -45.604 6.542 1.00 39.84 221 ARG A N 1
ATOM 1785 C CA . ARG A 1 221 ? 55.466 -46.219 6.144 1.00 39.84 221 ARG A CA 1
ATOM 1786 C C . ARG A 1 221 ? 56.065 -45.704 4.823 1.00 39.84 221 ARG A C 1
ATOM 1788 O O . ARG A 1 221 ? 55.354 -45.606 3.837 1.00 39.84 221 ARG A O 1
ATOM 1795 N N . LEU A 1 222 ? 57.353 -45.373 4.715 1.00 39.38 222 LEU A N 1
ATOM 1796 C CA . LEU A 1 222 ? 58.557 -45.518 5.553 1.00 39.38 222 LEU A CA 1
ATOM 1797 C C . LEU A 1 222 ? 59.475 -44.321 5.268 1.00 39.38 222 LEU A C 1
ATOM 1799 O O . LEU A 1 222 ? 59.422 -43.829 4.120 1.00 39.38 222 LEU A O 1
#